Protein AF-X1TZH0-F1 (afdb_monomer_lite)

InterPro domains:
  IPR013785 Aldolase-type TIM barrel [G3DSA:3.20.20.70] (1-232)

Radius of gyration: 22.75 Å; chains: 1; bounding box: 56×56×52 Å

Sequence (282 aa):
FIKRFREWKGNLEVQVSLDGPAFITDKNRVSGASERIPENLFGVLRELNDIELSTKVKFTWKVTLQPGNMEEMNASENLVDSFWQYFLALEKKFDEVNKNQNVSLQKGSFCPTLMVPGKYTSEDGGTFAKFLRNLHKKGYSSSYGHRFRRIMDFSDELHKRSMFTCSGGDSNFGVGLGNLHICHRTFYFDDERYVKSVLKSGIGNWDVSRFEQGAIDHINRYYIVPTSDEGEKRRFFYIMRGHHDYWRASLAYVSAMMIELSRAGQVLNCYESNEELRNLFA

Secondary structure (DSSP, 8-state):
-GGGGTT--SEEEEEEE--SSHHHHHHHS-TTHHHHHHHHHHHHHHHHHTS--SSEEEEEEE-EE-HHHHHHHHH-THHHHHHHHHHHHHHHHHHHH---TTEEE-TT---PEEP-S----HHHHHHHHHHHHHHHHTT---HHHHHHHHHHHTGGGTT-GGGSS-HHHHTB-EEETTEEESSGGGTTTT-HHHHHHHHHS----HHHHT--HHHHHHHHHHHEEETT-HHHHHHHHHHHHHHHHTHHHHHHHHHHHHHHHHHTTSS-THHHH-HHHHHTT-

Structure (mmCIF, N/CA/C/O backbone):
data_AF-X1TZH0-F1
#
_entry.id   AF-X1TZH0-F1
#
loop_
_atom_site.group_PDB
_atom_site.id
_atom_site.type_symbol
_atom_site.label_atom_id
_atom_site.label_alt_id
_atom_site.label_comp_id
_atom_site.label_asym_id
_atom_site.label_entity_id
_atom_site.label_seq_id
_atom_site.pdbx_PDB_ins_code
_atom_site.Cartn_x
_atom_site.Cartn_y
_atom_site.Cartn_z
_atom_site.occupancy
_atom_site.B_iso_or_equiv
_atom_site.auth_seq_id
_atom_site.auth_comp_id
_atom_site.auth_asym_id
_atom_site.auth_atom_id
_atom_site.pdbx_PDB_model_num
ATOM 1 N N . PHE A 1 1 ? -14.814 -11.265 9.147 1.00 76.00 1 PHE A N 1
ATOM 2 C CA . PHE A 1 1 ? -13.437 -11.797 9.034 1.00 76.00 1 PHE A CA 1
ATOM 3 C C . PHE A 1 1 ? -12.691 -11.725 10.366 1.00 76.00 1 PHE A C 1
ATOM 5 O O . PHE A 1 1 ? -12.462 -12.782 10.930 1.00 76.00 1 PHE A O 1
ATOM 12 N N . ILE A 1 2 ? -12.411 -10.531 10.917 1.00 82.25 2 ILE A N 1
ATOM 13 C CA . ILE A 1 2 ? -11.635 -10.344 12.169 1.00 82.25 2 ILE A CA 1
ATOM 14 C C . ILE A 1 2 ? -12.162 -11.198 13.336 1.00 82.25 2 ILE A C 1
ATOM 16 O O . ILE A 1 2 ? -11.381 -11.855 14.011 1.00 82.25 2 ILE A O 1
ATOM 20 N N . LYS A 1 3 ? -13.489 -11.298 13.502 1.00 83.31 3 LYS A N 1
ATOM 21 C CA . LYS A 1 3 ? -14.136 -12.131 14.538 1.00 83.31 3 LYS A CA 1
ATOM 22 C C . LYS A 1 3 ? -13.696 -13.607 14.532 1.00 83.31 3 LYS A C 1
ATOM 24 O O . LYS A 1 3 ? -13.709 -14.239 15.579 1.00 83.31 3 LYS A O 1
ATOM 29 N N . ARG A 1 4 ? -13.274 -14.154 13.381 1.00 86.62 4 ARG A N 1
ATOM 30 C CA . ARG A 1 4 ? -12.763 -15.538 13.270 1.00 86.62 4 ARG A CA 1
ATOM 31 C C . ARG A 1 4 ? -11.434 -15.738 13.998 1.00 86.62 4 ARG A C 1
ATOM 33 O O . ARG A 1 4 ? -11.091 -16.866 14.316 1.00 86.62 4 ARG A O 1
ATOM 40 N N . PHE A 1 5 ? -10.716 -14.654 14.268 1.00 84.81 5 PHE A N 1
ATOM 41 C CA . PHE A 1 5 ? -9.450 -14.668 14.986 1.00 84.81 5 PHE A CA 1
ATOM 42 C C . PHE A 1 5 ? -9.621 -14.344 16.471 1.00 84.81 5 PHE A C 1
ATOM 44 O O . PHE A 1 5 ? -8.627 -14.257 17.162 1.00 84.81 5 PHE A O 1
ATOM 51 N N . ARG A 1 6 ? -10.843 -14.199 17.009 1.00 87.44 6 ARG A N 1
ATOM 52 C CA . ARG A 1 6 ? -11.055 -13.730 18.396 1.00 87.44 6 ARG A CA 1
ATOM 53 C C . ARG A 1 6 ? -10.237 -14.482 19.462 1.00 87.44 6 ARG A C 1
ATOM 55 O O . ARG A 1 6 ? -9.750 -13.857 20.395 1.00 87.44 6 ARG A O 1
ATOM 62 N N . GLU A 1 7 ? -10.052 -15.791 19.295 1.00 88.56 7 GLU A N 1
ATOM 63 C CA . GLU A 1 7 ? -9.323 -16.676 20.219 1.00 88.56 7 GLU A CA 1
ATOM 64 C C . GLU A 1 7 ? -7.839 -16.845 19.852 1.00 88.56 7 GLU A C 1
ATOM 66 O O . GLU A 1 7 ? -7.062 -17.411 20.621 1.00 88.56 7 GLU A O 1
ATOM 71 N N . TRP A 1 8 ? -7.413 -16.355 18.684 1.00 90.31 8 TRP A N 1
ATOM 72 C CA . TRP A 1 8 ? -6.024 -16.453 18.258 1.00 90.31 8 TRP A CA 1
ATOM 73 C C . TRP A 1 8 ? -5.146 -15.536 19.119 1.00 90.31 8 TRP A C 1
ATOM 75 O O . TRP A 1 8 ? -5.433 -14.354 19.302 1.00 90.31 8 TRP A O 1
ATOM 85 N N . LYS A 1 9 ? -4.054 -16.072 19.667 1.00 89.25 9 LYS A N 1
ATOM 86 C CA . LYS A 1 9 ? -3.099 -15.315 20.491 1.00 89.25 9 LYS A CA 1
ATOM 87 C C . LYS A 1 9 ? -1.984 -14.741 19.619 1.00 89.25 9 LYS A C 1
ATOM 89 O O . LYS A 1 9 ? -0.841 -15.182 19.695 1.00 89.25 9 LYS A O 1
ATOM 94 N N . GLY A 1 10 ? -2.331 -13.787 18.760 1.00 90.50 10 GLY A N 1
ATOM 95 C CA . GLY A 1 10 ? -1.385 -13.140 17.851 1.00 90.50 10 GLY A CA 1
ATOM 96 C C . GLY A 1 10 ? -1.726 -11.684 17.544 1.00 90.50 10 GLY A C 1
ATOM 97 O O . GLY A 1 10 ? -2.630 -11.100 18.146 1.00 90.50 10 GLY A O 1
ATOM 98 N N . ASN A 1 11 ? -0.973 -11.104 16.606 1.00 93.50 11 ASN A N 1
ATOM 99 C CA . ASN A 1 11 ? -1.164 -9.738 16.123 1.00 93.50 11 ASN A CA 1
ATOM 100 C C . ASN A 1 11 ? -1.744 -9.773 14.707 1.00 93.50 11 ASN A C 1
ATOM 102 O O . ASN A 1 11 ? -1.137 -10.340 13.800 1.00 93.50 11 ASN A O 1
ATOM 106 N N . LEU A 1 12 ? -2.902 -9.151 14.515 1.00 94.12 12 LEU A N 1
ATOM 107 C CA . LEU A 1 12 ? -3.524 -8.956 13.214 1.00 94.12 12 LEU A CA 1
ATOM 108 C C . LEU A 1 12 ? -3.334 -7.501 12.779 1.00 94.12 12 LEU A C 1
ATOM 110 O O . LEU A 1 12 ? -3.917 -6.592 13.370 1.00 94.12 12 LEU A O 1
ATOM 114 N N . GLU A 1 13 ? -2.549 -7.280 11.728 1.00 94.88 13 GLU A N 1
ATOM 115 C CA . GLU A 1 13 ? -2.416 -5.960 11.110 1.00 94.88 13 GLU A CA 1
ATOM 116 C C . GLU A 1 13 ? -3.418 -5.803 9.964 1.00 94.88 13 GLU A C 1
ATOM 118 O O . GLU A 1 13 ? -3.511 -6.645 9.070 1.00 94.88 13 GLU A O 1
ATOM 123 N N . VAL A 1 14 ? -4.186 -4.716 9.994 1.00 94.44 14 VAL A N 1
ATOM 124 C CA . VAL A 1 14 ? -5.225 -4.417 9.007 1.00 94.44 14 VAL A CA 1
ATOM 125 C C . VAL A 1 14 ? -4.920 -3.075 8.355 1.00 94.44 14 VAL A C 1
ATOM 127 O O . VAL A 1 14 ? -4.834 -2.045 9.022 1.00 94.44 14 VAL A O 1
ATOM 130 N N . GLN A 1 15 ? -4.773 -3.074 7.032 1.00 94.31 15 GLN A N 1
ATOM 131 C CA . GLN A 1 15 ? -4.589 -1.850 6.254 1.00 94.31 15 GLN A CA 1
ATOM 132 C C . GLN A 1 15 ? -5.932 -1.366 5.709 1.00 94.31 15 GLN A C 1
ATOM 134 O O . GLN A 1 15 ? -6.626 -2.100 5.005 1.00 94.31 15 GLN A O 1
ATOM 139 N N . VAL A 1 16 ? -6.284 -0.116 5.999 1.00 95.00 16 VAL A N 1
ATOM 140 C CA . VAL A 1 16 ? -7.473 0.549 5.464 1.00 95.00 16 VAL A CA 1
ATOM 141 C C . VAL A 1 16 ? -7.044 1.404 4.284 1.00 95.00 16 VAL A C 1
ATOM 143 O O . VAL A 1 16 ? -6.338 2.399 4.444 1.00 95.00 16 VAL A O 1
ATOM 146 N N . SER A 1 17 ? -7.436 0.987 3.082 1.00 92.69 17 SER A N 1
ATOM 147 C CA . SER A 1 17 ? -7.069 1.687 1.854 1.00 92.69 17 SER A CA 1
ATOM 148 C C . SER A 1 17 ? -7.973 2.902 1.650 1.00 92.69 17 SER A C 1
ATOM 150 O O . SER A 1 17 ? -9.125 2.752 1.256 1.00 92.69 17 SER A O 1
ATOM 152 N N . LEU A 1 18 ? -7.444 4.086 1.948 1.00 95.38 18 LEU A N 1
ATOM 153 C CA . LEU A 1 18 ? -8.132 5.372 1.887 1.00 95.38 18 LEU A CA 1
ATOM 154 C C . LEU A 1 18 ? -7.106 6.429 1.487 1.00 95.38 18 LEU A C 1
ATOM 156 O O . LEU A 1 18 ? -6.114 6.603 2.188 1.00 95.38 18 LEU A O 1
ATOM 160 N N . ASP A 1 19 ? -7.335 7.128 0.380 1.00 94.25 19 ASP A N 1
ATOM 161 C CA . ASP A 1 19 ? -6.314 7.996 -0.220 1.00 94.25 19 ASP A CA 1
ATOM 162 C C . ASP A 1 19 ? -6.382 9.445 0.286 1.00 94.25 19 ASP A C 1
ATOM 164 O O . ASP A 1 19 ? -5.457 10.220 0.072 1.00 94.25 19 ASP A O 1
ATOM 168 N N . GLY A 1 20 ? -7.456 9.816 0.984 1.00 95.31 20 GLY A N 1
ATOM 169 C CA . GLY A 1 20 ? -7.674 11.159 1.513 1.00 95.31 20 GLY A CA 1
ATOM 170 C C . GLY A 1 20 ? -9.131 11.627 1.418 1.00 95.31 20 GLY A C 1
ATOM 171 O O . GLY A 1 20 ? -10.037 10.800 1.272 1.00 95.31 20 GLY A O 1
ATOM 172 N N . PRO A 1 21 ? -9.376 12.943 1.502 1.00 96.38 21 PRO A N 1
ATOM 173 C CA . PRO A 1 21 ? -10.698 13.539 1.289 1.00 96.38 21 PRO A CA 1
ATOM 174 C C . PRO A 1 21 ? -11.219 13.330 -0.146 1.00 96.38 21 PRO A C 1
ATOM 176 O O . PRO A 1 21 ? -10.502 12.834 -1.019 1.00 96.38 21 PRO A O 1
ATOM 179 N N . ALA A 1 22 ? -12.470 13.732 -0.397 1.00 95.62 22 ALA A N 1
ATOM 180 C CA . ALA A 1 22 ? -13.191 13.480 -1.650 1.00 95.62 22 ALA A CA 1
ATOM 181 C C . ALA A 1 22 ? -12.416 13.900 -2.912 1.00 95.62 22 ALA A C 1
ATOM 183 O O . ALA A 1 22 ? -12.373 13.150 -3.883 1.00 95.62 22 ALA A O 1
ATOM 184 N N . PHE A 1 23 ? -11.713 15.039 -2.893 1.00 93.56 23 PHE A N 1
ATOM 185 C CA . PHE A 1 23 ? -10.936 15.490 -4.057 1.00 93.56 23 PHE A CA 1
ATOM 186 C C . PHE A 1 23 ? -9.779 14.548 -4.446 1.00 93.56 23 PHE A C 1
ATOM 188 O O . PHE A 1 23 ? -9.236 14.691 -5.535 1.00 93.56 23 PHE A O 1
ATOM 195 N N . ILE A 1 24 ? -9.428 13.576 -3.594 1.00 93.25 24 ILE A N 1
ATOM 196 C CA . ILE A 1 24 ? -8.443 12.522 -3.865 1.00 93.25 24 ILE A CA 1
ATOM 197 C C . ILE A 1 24 ? -9.141 11.169 -3.992 1.00 93.25 24 ILE A C 1
ATOM 199 O O . ILE A 1 24 ? -9.118 10.556 -5.056 1.00 93.25 24 ILE A O 1
ATOM 203 N N . THR A 1 25 ? -9.771 10.690 -2.914 1.00 93.44 25 THR A N 1
ATOM 204 C CA . THR A 1 25 ? -10.282 9.309 -2.847 1.00 93.44 25 THR A CA 1
ATOM 205 C C . THR A 1 25 ? -11.375 9.056 -3.873 1.00 93.44 25 THR A C 1
ATOM 207 O O . THR A 1 25 ? -11.374 8.007 -4.516 1.00 93.44 25 THR A O 1
ATOM 210 N N . ASP A 1 26 ? -12.293 10.003 -4.058 1.00 92.19 26 ASP A N 1
ATOM 211 C CA . ASP A 1 26 ? -13.428 9.790 -4.954 1.00 92.19 26 ASP A CA 1
ATOM 212 C C . ASP A 1 26 ? -13.006 9.846 -6.422 1.00 92.19 26 ASP A C 1
ATOM 214 O O . ASP A 1 26 ? -13.599 9.154 -7.248 1.00 92.19 26 ASP A O 1
ATOM 218 N N . LYS A 1 27 ? -11.944 10.605 -6.732 1.00 88.31 27 LYS A N 1
ATOM 219 C CA . LYS A 1 27 ? -11.310 10.621 -8.058 1.00 88.31 27 LYS A CA 1
ATOM 220 C C . LYS A 1 27 ? -10.525 9.341 -8.330 1.00 88.31 27 LYS A C 1
ATOM 222 O O . LYS A 1 27 ? -10.621 8.783 -9.416 1.00 88.31 27 LYS A O 1
ATOM 227 N N . ASN A 1 28 ? -9.759 8.874 -7.345 1.00 84.50 28 ASN A N 1
ATOM 228 C CA . ASN A 1 28 ? -8.884 7.711 -7.499 1.00 84.50 28 ASN A CA 1
ATOM 229 C C . ASN A 1 28 ? -9.656 6.383 -7.489 1.00 84.50 28 ASN A C 1
ATOM 231 O O . ASN A 1 28 ? -9.147 5.375 -7.979 1.00 84.50 28 ASN A O 1
ATOM 235 N N . ARG A 1 29 ? -10.852 6.360 -6.888 1.00 84.38 29 ARG A N 1
ATOM 236 C CA . ARG A 1 29 ? -11.660 5.150 -6.697 1.00 84.38 29 ARG A CA 1
ATOM 237 C C . ARG A 1 29 ? -13.037 5.307 -7.326 1.00 84.38 29 ARG A C 1
ATOM 239 O O . ARG A 1 29 ? -13.223 5.034 -8.503 1.00 84.38 29 ARG A O 1
ATOM 246 N N . VAL A 1 30 ? -14.017 5.691 -6.519 1.00 88.62 30 VAL A N 1
ATOM 247 C CA . VAL A 1 30 ? -15.418 5.836 -6.903 1.00 88.62 30 VAL A CA 1
ATOM 248 C C . VAL A 1 30 ? -16.036 6.923 -6.036 1.00 88.62 30 VAL A C 1
ATOM 250 O O . VAL A 1 30 ? -15.674 7.060 -4.869 1.00 88.62 30 VAL A O 1
ATOM 253 N N . SER A 1 31 ? -16.990 7.668 -6.588 1.00 93.38 31 SER A N 1
ATOM 254 C CA . SER A 1 31 ? -17.717 8.711 -5.859 1.00 93.38 31 SER A CA 1
ATOM 255 C C . SER A 1 31 ? -18.280 8.211 -4.517 1.00 93.38 31 SER A C 1
ATOM 257 O O . SER A 1 31 ? -18.791 7.090 -4.419 1.00 93.38 31 SER A O 1
ATOM 259 N N . GLY A 1 32 ? -18.139 9.020 -3.465 1.00 94.12 32 GLY A N 1
ATOM 260 C CA . GLY A 1 32 ? -18.545 8.716 -2.093 1.00 94.12 32 GLY A CA 1
ATOM 261 C C . GLY A 1 32 ? -17.664 7.687 -1.379 1.00 94.12 32 GLY A C 1
ATOM 262 O O . GLY A 1 32 ? -18.059 7.162 -0.338 1.00 94.12 32 GLY A O 1
ATOM 263 N N . ALA A 1 33 ? -16.509 7.305 -1.928 1.00 94.50 33 ALA A N 1
ATOM 264 C CA . ALA A 1 33 ? -15.605 6.369 -1.260 1.00 94.50 33 ALA A CA 1
ATOM 265 C C . ALA A 1 33 ? -14.918 7.008 -0.044 1.00 94.50 33 ALA A C 1
ATOM 267 O O . ALA A 1 33 ? -14.680 6.303 0.940 1.00 94.50 33 ALA A O 1
ATOM 268 N N . SER A 1 34 ? -14.656 8.321 -0.068 1.00 96.62 34 SER A N 1
ATOM 269 C CA . SER A 1 34 ? -14.077 9.038 1.072 1.00 96.62 34 SER A CA 1
ATOM 270 C C . SER A 1 34 ? -14.944 8.962 2.325 1.00 96.62 34 SER A C 1
ATOM 272 O O . SER A 1 34 ? -14.411 8.980 3.421 1.00 96.62 34 SER A O 1
ATOM 274 N N . GLU A 1 35 ? -16.262 8.825 2.202 1.00 97.06 35 GLU A N 1
ATOM 275 C CA . GLU A 1 35 ? -17.162 8.741 3.362 1.00 97.06 35 GLU A CA 1
ATOM 276 C C . GLU A 1 35 ? -17.436 7.288 3.760 1.00 97.06 35 GLU A C 1
ATOM 278 O O . GLU A 1 35 ? -17.255 6.896 4.917 1.00 97.06 35 GLU A O 1
ATOM 283 N N . ARG A 1 36 ? -17.768 6.449 2.771 1.00 97.19 36 ARG A N 1
ATOM 284 C CA . ARG A 1 36 ? -18.146 5.047 2.993 1.00 97.19 36 ARG A CA 1
ATOM 285 C C . ARG A 1 36 ? -17.030 4.213 3.617 1.00 97.19 36 ARG A C 1
ATOM 287 O O . ARG A 1 36 ? -17.300 3.333 4.431 1.00 97.19 36 ARG A O 1
ATOM 294 N N . ILE A 1 37 ? -15.771 4.446 3.236 1.00 96.25 37 ILE A N 1
ATOM 295 C CA . ILE A 1 37 ? -14.637 3.663 3.754 1.00 96.25 37 ILE A CA 1
ATOM 296 C C . ILE A 1 37 ? -14.441 3.905 5.265 1.00 96.25 37 ILE A C 1
ATOM 298 O O . ILE A 1 37 ? -14.439 2.921 6.011 1.00 96.25 37 ILE A O 1
ATOM 302 N N . PRO A 1 38 ? -14.325 5.158 5.754 1.00 97.31 38 PRO A N 1
ATOM 303 C CA . PRO A 1 38 ? -14.342 5.442 7.187 1.00 97.31 38 PRO A CA 1
ATOM 304 C C . PRO A 1 38 ? -15.574 4.906 7.914 1.00 97.31 38 PRO A C 1
ATOM 306 O O . PRO A 1 38 ? -15.439 4.333 8.992 1.00 97.31 38 PRO A O 1
ATOM 309 N N . GLU A 1 39 ? -16.772 5.058 7.348 1.00 97.44 39 GLU A N 1
ATOM 310 C CA . GLU A 1 39 ? -18.001 4.554 7.970 1.00 97.44 39 GLU A CA 1
ATOM 311 C C . GLU A 1 39 ? -17.967 3.043 8.183 1.00 97.44 39 GLU A C 1
ATOM 313 O O . GLU A 1 39 ? -18.272 2.574 9.282 1.00 97.44 39 GLU A O 1
ATOM 318 N N . ASN A 1 40 ? -17.513 2.291 7.180 1.00 96.00 40 ASN A N 1
ATOM 319 C CA . ASN A 1 40 ? -17.330 0.847 7.282 1.00 96.00 40 ASN A CA 1
ATOM 320 C C . ASN A 1 40 ? -16.292 0.480 8.349 1.00 96.00 40 ASN A C 1
ATOM 322 O O . ASN A 1 40 ? -16.526 -0.436 9.137 1.00 96.00 40 ASN A O 1
ATOM 326 N N . LEU A 1 41 ? -15.169 1.207 8.422 1.00 96.69 41 LEU A N 1
ATOM 327 C CA . LEU A 1 41 ? -14.175 1.009 9.479 1.00 96.69 41 LEU A CA 1
ATOM 328 C C . LEU A 1 41 ? -14.794 1.215 10.866 1.00 96.69 41 LEU A C 1
ATOM 330 O O . LEU A 1 41 ? -14.613 0.378 11.748 1.00 96.69 41 LEU A O 1
ATOM 334 N N . PHE A 1 42 ? -15.541 2.301 11.067 1.00 97.56 42 PHE A N 1
ATOM 335 C CA . PHE A 1 42 ? -16.182 2.573 12.353 1.00 97.56 42 PHE A CA 1
ATOM 336 C C . PHE A 1 42 ? -17.308 1.581 12.661 1.00 97.56 42 PHE A C 1
ATOM 338 O O . PHE A 1 42 ? -17.518 1.256 13.826 1.00 97.56 42 PHE A O 1
ATOM 345 N N . GLY A 1 43 ? -18.002 1.059 11.648 1.00 96.06 43 GLY A N 1
ATOM 346 C CA . GLY A 1 43 ? -18.928 -0.065 11.794 1.00 96.06 43 GLY A CA 1
ATOM 347 C C . GLY A 1 43 ? -18.226 -1.305 12.345 1.00 96.06 43 GLY A C 1
ATOM 348 O O . GLY A 1 43 ? -18.631 -1.832 13.379 1.00 96.06 43 GLY A O 1
ATOM 349 N N . VAL A 1 44 ? -17.106 -1.699 11.730 1.00 94.94 44 VAL A N 1
ATOM 350 C CA . VAL A 1 44 ? -16.272 -2.812 12.210 1.00 94.94 44 VAL A CA 1
ATOM 351 C C . VAL A 1 44 ? -15.769 -2.555 13.631 1.00 94.94 44 VAL A C 1
ATOM 353 O O . VAL A 1 44 ? -15.830 -3.450 14.465 1.00 94.94 44 VAL A O 1
ATOM 356 N N . LEU A 1 45 ? -15.303 -1.344 13.933 1.00 95.94 45 LEU A N 1
ATOM 357 C CA . LEU A 1 45 ? -14.808 -0.987 15.262 1.00 95.94 45 LEU A CA 1
ATOM 358 C C . LEU A 1 45 ? -15.894 -1.127 16.337 1.00 95.94 45 LEU A C 1
ATOM 360 O O . LEU A 1 45 ? -15.638 -1.714 17.385 1.00 95.94 45 LEU A O 1
ATOM 364 N N . ARG A 1 46 ? -17.116 -0.651 16.059 1.00 95.75 46 ARG A N 1
ATOM 365 C CA . ARG A 1 46 ? -18.263 -0.829 16.962 1.00 95.75 46 ARG A CA 1
ATOM 366 C C . ARG A 1 46 ? -18.552 -2.305 17.202 1.00 95.75 46 ARG A C 1
ATOM 368 O O . ARG A 1 46 ? -18.700 -2.700 18.346 1.00 95.75 46 ARG A O 1
ATOM 375 N N . GLU A 1 47 ? -18.541 -3.125 16.154 1.00 94.50 47 GLU A N 1
ATOM 376 C CA . GLU A 1 47 ? -18.724 -4.571 16.304 1.00 94.50 47 GLU A CA 1
ATOM 377 C C . GLU A 1 47 ? -17.612 -5.257 17.111 1.00 94.50 47 GLU A C 1
ATOM 379 O O . GLU A 1 47 ? -17.862 -6.294 17.720 1.00 94.50 47 GLU A O 1
ATOM 384 N N . LEU A 1 48 ? -16.379 -4.741 17.075 1.00 95.12 48 LEU A N 1
ATOM 385 C CA . LEU A 1 48 ? -15.259 -5.285 17.848 1.00 95.12 48 LEU A CA 1
ATOM 386 C C . LEU A 1 48 ? -15.280 -4.834 19.312 1.00 95.12 48 LEU A C 1
ATOM 388 O O . LEU A 1 48 ? -14.723 -5.532 20.154 1.00 95.12 48 LEU A O 1
ATOM 392 N N . ASN A 1 49 ? -15.916 -3.706 19.635 1.00 95.56 49 ASN A N 1
ATOM 393 C CA . ASN A 1 49 ? -16.055 -3.245 21.020 1.00 95.56 49 ASN A CA 1
ATOM 394 C C . ASN A 1 49 ? -16.852 -4.222 21.891 1.00 95.56 49 ASN A C 1
ATOM 396 O O . ASN A 1 49 ? -16.559 -4.345 23.075 1.00 95.56 49 ASN A O 1
ATOM 400 N N . ASP A 1 50 ? -17.803 -4.942 21.296 1.00 92.88 50 ASP A N 1
ATOM 401 C CA . ASP A 1 50 ? -18.673 -5.889 22.001 1.00 92.88 50 ASP A CA 1
ATOM 402 C C . ASP A 1 50 ? -18.095 -7.317 22.036 1.00 92.88 50 ASP A C 1
ATOM 404 O O . ASP A 1 50 ? -18.797 -8.280 22.347 1.00 92.88 50 ASP A O 1
ATOM 408 N N . ILE A 1 51 ? -16.818 -7.486 21.669 1.00 92.19 51 ILE A N 1
ATOM 409 C CA . ILE A 1 51 ? -16.159 -8.790 21.569 1.00 92.19 51 ILE A CA 1
ATOM 410 C C . ILE A 1 51 ? -14.901 -8.809 22.424 1.00 92.19 51 ILE A C 1
ATOM 412 O O . ILE A 1 51 ? -13.982 -8.009 22.242 1.00 92.19 51 ILE A O 1
ATOM 416 N N . GLU A 1 52 ? -14.816 -9.807 23.299 1.00 92.06 52 GLU A N 1
ATOM 417 C CA . GLU A 1 52 ? -13.570 -10.145 23.970 1.00 92.06 52 GLU A CA 1
ATOM 418 C C . GLU A 1 52 ? -12.593 -10.756 22.954 1.00 92.06 52 GLU A C 1
ATOM 420 O O . GLU A 1 52 ? -12.834 -11.818 22.371 1.00 92.06 52 GLU A O 1
ATOM 425 N N . LEU A 1 53 ? -11.498 -10.043 22.695 1.00 92.38 53 LEU A N 1
ATOM 426 C CA . LEU A 1 53 ? -10.458 -10.456 21.759 1.00 92.38 53 LEU A CA 1
ATOM 427 C C . LEU A 1 53 ? -9.212 -10.862 22.537 1.00 92.38 53 LEU A C 1
ATOM 429 O O . LEU A 1 53 ? -8.684 -10.065 23.301 1.00 92.38 53 LEU A O 1
ATOM 433 N N . SER A 1 54 ? -8.692 -12.059 22.281 1.00 93.00 54 SER A N 1
ATOM 434 C CA . SER A 1 54 ? -7.317 -12.434 22.642 1.00 93.00 54 SER A CA 1
ATOM 435 C C . SER A 1 54 ? -6.292 -11.967 21.596 1.00 93.00 54 SER A C 1
ATOM 437 O O . SER A 1 54 ? -5.105 -11.857 21.899 1.00 93.00 54 SER A O 1
ATOM 439 N N . THR A 1 55 ? -6.738 -11.680 20.367 1.00 94.25 55 THR A N 1
ATOM 440 C CA . THR A 1 55 ? -5.910 -11.106 19.292 1.00 94.25 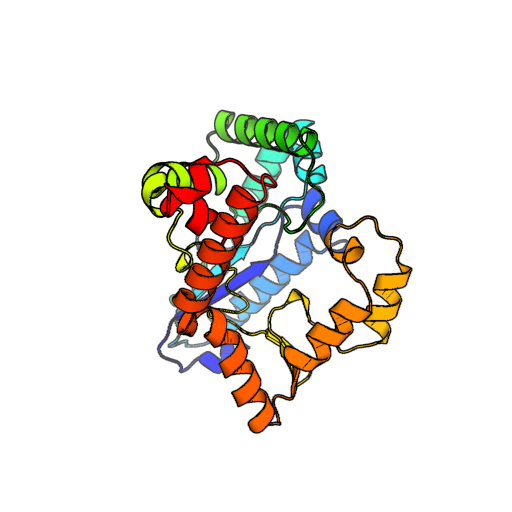55 THR A CA 1
ATOM 441 C C . THR A 1 55 ? -5.750 -9.605 19.460 1.00 94.25 55 THR A C 1
ATOM 443 O O . THR A 1 55 ? -6.737 -8.897 19.653 1.00 94.25 55 THR A O 1
ATOM 446 N N . LYS A 1 56 ? -4.530 -9.101 19.255 1.00 95.94 56 LYS A N 1
ATOM 447 C CA . LYS A 1 56 ? -4.282 -7.665 19.090 1.00 95.94 56 LYS A CA 1
ATOM 448 C C . LYS A 1 56 ? -4.519 -7.268 17.642 1.00 95.94 56 LYS A C 1
ATOM 450 O O . LYS A 1 56 ? -3.852 -7.776 16.746 1.00 95.94 56 LYS A O 1
ATOM 455 N N . VAL A 1 57 ? -5.449 -6.356 17.404 1.00 97.12 57 VAL A N 1
ATOM 456 C CA . VAL A 1 57 ? -5.769 -5.835 16.075 1.00 97.12 57 VAL A CA 1
ATOM 457 C C . VAL A 1 57 ? -5.189 -4.432 15.943 1.00 97.12 57 VAL A C 1
ATOM 459 O O . VAL A 1 57 ? -5.498 -3.537 16.730 1.00 97.12 57 VAL A O 1
ATOM 462 N N . LYS A 1 58 ? -4.350 -4.222 14.932 1.00 98.06 58 LYS A N 1
ATOM 463 C CA . LYS A 1 58 ? -3.742 -2.924 14.638 1.00 98.06 58 LYS A CA 1
ATOM 464 C C . LYS A 1 58 ? -4.170 -2.454 13.257 1.00 98.06 58 LYS A C 1
ATOM 466 O O . LYS A 1 58 ? -3.791 -3.042 12.248 1.00 98.06 58 LYS A O 1
ATOM 471 N N . PHE A 1 59 ? -4.938 -1.376 13.216 1.00 97.88 59 PHE A N 1
ATOM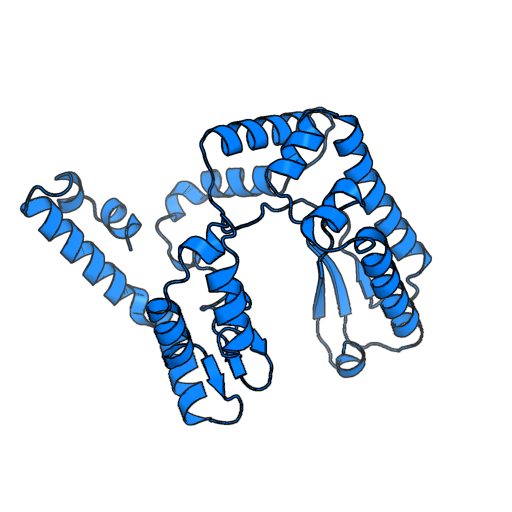 472 C CA . PHE A 1 59 ? -5.307 -0.693 11.986 1.00 97.88 59 PHE A CA 1
ATOM 473 C C . PHE A 1 59 ? -4.211 0.286 11.554 1.00 97.88 59 PHE A C 1
ATOM 475 O O . PHE A 1 59 ? -3.522 0.891 12.378 1.00 97.88 59 PHE A O 1
ATOM 482 N N . THR A 1 60 ? -4.064 0.460 10.245 1.00 97.12 60 THR A N 1
ATOM 483 C CA . THR A 1 60 ? -3.166 1.439 9.618 1.00 97.12 60 THR A CA 1
ATOM 484 C C . THR A 1 60 ? -3.846 2.040 8.392 1.00 97.12 60 THR A C 1
ATOM 486 O O . THR A 1 60 ? -4.598 1.352 7.698 1.00 97.12 60 THR A O 1
ATOM 489 N N . TRP A 1 61 ? -3.588 3.312 8.104 1.00 95.62 61 TRP A N 1
ATOM 490 C CA . TRP A 1 61 ? -4.027 3.939 6.860 1.00 95.62 61 TRP A CA 1
ATOM 491 C C . TRP A 1 61 ? -3.063 3.591 5.727 1.00 95.62 61 TRP A C 1
ATOM 493 O O . TRP A 1 61 ? -1.847 3.684 5.883 1.00 95.62 61 TRP A O 1
ATOM 503 N N . LYS A 1 62 ? -3.601 3.211 4.567 1.00 92.25 62 LYS A N 1
ATOM 504 C CA . LYS A 1 62 ? -2.837 3.047 3.328 1.00 92.25 62 LYS A CA 1
ATOM 505 C C . LYS A 1 62 ? -3.303 4.092 2.327 1.00 92.25 62 LYS A C 1
ATOM 507 O O . LYS A 1 62 ? -4.355 3.928 1.710 1.00 92.25 62 LYS A O 1
ATOM 512 N N . VAL A 1 63 ? -2.481 5.125 2.186 1.00 91.75 63 VAL A N 1
ATOM 513 C CA . VAL A 1 63 ? -2.733 6.290 1.340 1.00 91.75 63 VAL A CA 1
ATOM 514 C C . VAL A 1 63 ? -1.913 6.200 0.061 1.00 91.75 63 VAL A C 1
ATOM 516 O O . VAL A 1 63 ? -0.692 6.012 0.123 1.00 91.75 63 VAL A O 1
ATOM 519 N N . THR A 1 64 ? -2.551 6.401 -1.090 1.00 89.94 64 THR A N 1
ATOM 520 C CA . THR A 1 64 ? -1.874 6.458 -2.388 1.00 89.94 64 THR A CA 1
ATOM 521 C C . THR A 1 64 ? -2.245 7.734 -3.149 1.00 89.94 64 THR A C 1
ATOM 523 O O . THR A 1 64 ? -3.414 7.977 -3.428 1.00 89.94 64 THR A O 1
ATOM 526 N N . LEU A 1 65 ? -1.240 8.536 -3.514 1.00 89.75 65 LEU A N 1
ATOM 527 C CA . LEU A 1 65 ? -1.388 9.728 -4.351 1.00 89.75 65 LEU A CA 1
ATOM 528 C C . LEU A 1 65 ? -0.951 9.444 -5.791 1.00 89.75 65 LEU A C 1
ATOM 530 O O . LEU A 1 65 ? 0.084 8.820 -6.042 1.00 89.75 65 LEU A O 1
ATOM 534 N N . GLN A 1 66 ? -1.742 9.942 -6.732 1.00 88.00 66 GLN A N 1
ATOM 535 C CA . GLN A 1 66 ? -1.439 9.995 -8.158 1.00 88.00 66 GLN A CA 1
ATOM 536 C C . GLN A 1 66 ? -0.810 11.355 -8.520 1.00 88.00 66 GLN A C 1
ATOM 538 O O . GLN A 1 66 ? -1.004 12.321 -7.774 1.00 88.00 66 GLN A O 1
ATOM 543 N N . PRO A 1 67 ? -0.102 11.470 -9.664 1.00 87.44 67 PRO A N 1
ATOM 544 C CA . PRO A 1 67 ? 0.446 12.741 -10.145 1.00 87.44 67 PRO A CA 1
ATOM 545 C C . PRO A 1 67 ? -0.561 13.896 -10.124 1.00 87.44 67 PRO A C 1
ATOM 547 O O . PRO A 1 67 ? -0.295 14.914 -9.489 1.00 87.44 67 PRO A O 1
ATOM 550 N N . GLY A 1 68 ? -1.768 13.687 -10.661 1.00 89.06 68 GLY A N 1
ATOM 551 C CA . GLY A 1 68 ? -2.822 14.708 -10.666 1.00 89.06 68 GLY A CA 1
ATOM 552 C C . GLY A 1 68 ? -3.243 15.177 -9.267 1.00 89.06 68 GLY A C 1
ATOM 553 O O . GLY A 1 68 ? -3.499 16.360 -9.063 1.00 89.06 68 GLY A O 1
ATOM 554 N N . ASN A 1 69 ? -3.227 14.299 -8.252 1.00 91.94 69 ASN A N 1
ATOM 555 C CA . ASN A 1 69 ? -3.505 14.732 -6.876 1.00 91.94 69 ASN A CA 1
ATOM 556 C C . ASN A 1 69 ? -2.418 15.696 -6.373 1.00 91.94 69 ASN A C 1
ATOM 558 O O . ASN A 1 69 ? -2.717 16.684 -5.705 1.00 91.94 69 ASN A O 1
ATOM 562 N N . MET A 1 70 ? -1.153 15.420 -6.701 1.00 92.56 70 MET A N 1
ATOM 563 C CA . MET A 1 70 ? -0.029 16.274 -6.316 1.00 92.56 70 MET A CA 1
ATOM 564 C C . MET A 1 70 ? -0.042 17.604 -7.070 1.00 92.56 70 MET A C 1
ATOM 566 O O . MET A 1 70 ? 0.302 18.625 -6.483 1.00 92.56 70 MET A O 1
ATOM 570 N N . GLU A 1 71 ? -0.461 17.621 -8.336 1.00 92.94 71 GLU A N 1
ATOM 571 C CA . GLU A 1 71 ? -0.668 18.852 -9.109 1.00 92.94 71 GLU A CA 1
ATOM 572 C C . GLU A 1 71 ? -1.719 19.751 -8.460 1.00 92.94 71 GLU A C 1
ATOM 574 O O . GLU A 1 71 ? -1.450 20.928 -8.222 1.00 92.94 71 GLU A O 1
ATOM 579 N N . GLU A 1 72 ? -2.870 19.190 -8.084 1.00 93.38 72 GLU A N 1
ATOM 580 C CA . GLU A 1 72 ? -3.927 19.924 -7.382 1.00 93.38 72 GLU A CA 1
ATOM 581 C C . GLU A 1 72 ? -3.423 20.500 -6.052 1.00 93.38 72 GLU A C 1
ATOM 583 O O . GLU A 1 72 ? -3.577 21.694 -5.784 1.00 93.38 72 GLU A O 1
ATOM 588 N N . MET A 1 73 ? -2.735 19.688 -5.244 1.00 93.50 73 MET A N 1
ATOM 589 C CA . MET A 1 73 ? -2.158 20.133 -3.969 1.00 93.50 73 MET A CA 1
ATOM 590 C C . MET A 1 73 ? -1.023 21.156 -4.147 1.00 93.50 73 MET A C 1
ATOM 592 O O . MET A 1 73 ? -0.798 21.998 -3.280 1.00 93.50 73 MET A O 1
ATOM 596 N N . ASN A 1 74 ? -0.310 21.119 -5.274 1.00 93.88 74 ASN A N 1
ATOM 597 C CA . ASN A 1 74 ? 0.698 22.114 -5.638 1.00 93.88 74 ASN A CA 1
ATOM 598 C C . ASN A 1 74 ? 0.095 23.422 -6.159 1.00 93.88 74 ASN A C 1
ATOM 600 O O . ASN A 1 74 ? 0.770 24.454 -6.101 1.00 93.88 74 ASN A O 1
ATOM 604 N N . ALA A 1 75 ? -1.114 23.369 -6.721 1.00 93.06 75 ALA A N 1
ATOM 605 C CA . ALA A 1 75 ? -1.865 24.531 -7.179 1.00 93.06 75 ALA A CA 1
ATOM 606 C C . ALA A 1 75 ? -2.556 25.255 -6.013 1.00 93.06 75 ALA A C 1
ATOM 608 O O . ALA A 1 75 ? -2.715 26.472 -6.062 1.00 93.06 75 ALA A O 1
ATOM 609 N N . SER A 1 76 ? -2.921 24.532 -4.949 1.00 92.25 76 SER A N 1
ATOM 610 C CA . SER A 1 76 ? -3.506 25.110 -3.738 1.00 92.25 76 SER A CA 1
ATOM 611 C C . SER A 1 76 ? -2.946 24.465 -2.473 1.00 92.25 76 SER A C 1
ATOM 613 O O . SER A 1 76 ? -3.346 23.370 -2.078 1.00 92.25 76 SER A O 1
ATOM 615 N N . GLU A 1 77 ? -2.051 25.178 -1.785 1.00 83.06 77 GLU A N 1
ATOM 616 C CA . GLU A 1 77 ? -1.402 24.678 -0.565 1.00 83.06 77 GLU A CA 1
ATOM 617 C C . GLU A 1 77 ? -2.395 24.374 0.574 1.00 83.06 77 GLU A C 1
ATOM 619 O O . GLU A 1 77 ? -2.101 23.543 1.432 1.00 83.06 77 GLU A O 1
ATOM 624 N N . ASN A 1 78 ? -3.593 24.969 0.567 1.00 91.69 78 ASN A N 1
ATOM 625 C CA . ASN A 1 78 ? -4.655 24.669 1.539 1.00 91.69 78 ASN A CA 1
ATOM 626 C C . ASN A 1 78 ? -5.197 23.236 1.400 1.00 91.69 78 ASN A C 1
ATOM 628 O O . ASN A 1 78 ? -5.736 22.675 2.358 1.00 91.69 78 ASN A O 1
ATOM 632 N N . LEU A 1 79 ? -5.054 22.616 0.224 1.00 93.50 79 LEU A N 1
ATOM 633 C CA . LEU A 1 79 ? -5.421 21.213 0.020 1.00 93.50 79 LEU A CA 1
ATOM 634 C C . LEU A 1 79 ? -4.466 20.265 0.749 1.00 93.50 79 LEU A C 1
ATOM 636 O O . LEU A 1 79 ? -4.884 19.182 1.157 1.00 93.50 79 LEU A O 1
ATOM 640 N N . VAL A 1 80 ? -3.215 20.685 0.975 1.00 91.25 80 VAL A N 1
ATOM 641 C CA . VAL A 1 80 ? -2.281 19.964 1.848 1.00 91.25 80 VAL A CA 1
ATOM 642 C C . VAL A 1 80 ? -2.842 19.928 3.264 1.00 91.25 80 VAL A C 1
ATOM 644 O O . VAL A 1 80 ? -3.052 18.851 3.808 1.00 91.25 80 VAL A O 1
ATOM 647 N N . ASP A 1 81 ? -3.184 21.081 3.834 1.00 92.88 81 ASP A N 1
ATOM 648 C CA . ASP A 1 81 ? -3.724 21.129 5.197 1.00 92.88 81 ASP A CA 1
ATOM 649 C C . ASP A 1 81 ? -5.037 20.342 5.296 1.00 92.88 81 ASP A C 1
ATOM 651 O O . ASP A 1 81 ? -5.234 19.575 6.235 1.00 92.88 81 ASP A O 1
ATOM 655 N N . SER A 1 82 ? -5.900 20.450 4.281 1.00 94.75 82 SER A N 1
ATOM 656 C CA . SER A 1 82 ? -7.167 19.713 4.207 1.00 94.75 82 SER A CA 1
ATOM 657 C C . SER A 1 82 ? -6.966 18.195 4.237 1.00 94.75 82 SER A C 1
ATOM 659 O O . SER A 1 82 ? -7.701 17.491 4.927 1.00 94.75 82 SER A O 1
ATOM 661 N N . PHE A 1 83 ? -5.953 17.681 3.533 1.00 94.94 83 PHE A N 1
ATOM 662 C CA . PHE A 1 83 ? -5.582 16.268 3.591 1.00 94.94 83 PHE A CA 1
ATOM 663 C C . PHE A 1 83 ? -5.155 15.855 5.009 1.00 94.94 83 PHE A C 1
ATOM 665 O O . PHE A 1 83 ? -5.619 14.832 5.512 1.00 94.94 83 PHE A O 1
ATOM 672 N N . TRP A 1 84 ? -4.312 16.650 5.678 1.00 93.12 84 TRP A N 1
ATOM 673 C CA . TRP A 1 84 ? -3.839 16.328 7.030 1.00 93.12 84 TRP A CA 1
ATOM 674 C C . TRP A 1 84 ? -4.979 16.381 8.050 1.00 93.12 84 TRP A C 1
ATOM 676 O O . TRP A 1 84 ? -5.158 15.444 8.828 1.00 93.12 84 TRP A O 1
ATOM 686 N N . GLN A 1 85 ? -5.791 17.439 8.015 1.00 95.44 85 GLN A N 1
ATOM 687 C CA . GLN A 1 85 ? -6.930 17.605 8.921 1.00 95.44 85 GLN A CA 1
ATOM 688 C C . GLN A 1 85 ? -7.966 16.495 8.755 1.00 95.44 85 GLN A C 1
ATOM 690 O O . GLN A 1 85 ? -8.528 16.030 9.745 1.00 95.44 85 GLN A O 1
ATOM 695 N N . TYR A 1 86 ? -8.173 16.019 7.527 1.00 97.50 86 TYR A N 1
ATOM 696 C CA . TYR A 1 86 ? -9.053 14.892 7.257 1.00 97.50 86 TYR A CA 1
ATOM 697 C C . TYR A 1 86 ? -8.632 13.636 8.037 1.00 97.50 86 TYR A C 1
ATOM 699 O O . TYR A 1 86 ? -9.441 13.063 8.768 1.00 97.50 86 TYR A O 1
ATOM 707 N N . PHE A 1 87 ? -7.360 13.232 7.964 1.00 97.25 87 PHE A N 1
ATOM 708 C CA . PHE A 1 87 ? -6.894 12.053 8.698 1.00 97.25 87 PHE A CA 1
ATOM 709 C C . PHE A 1 87 ? -6.814 12.274 10.208 1.00 97.25 87 PHE A C 1
ATOM 711 O O . PHE A 1 87 ? -7.174 11.370 10.959 1.00 97.25 87 PHE A O 1
ATOM 718 N N . LEU A 1 88 ? -6.418 13.463 10.670 1.00 96.81 88 LEU A N 1
ATOM 719 C CA . LEU A 1 88 ? -6.423 13.786 12.102 1.00 96.81 88 LEU A CA 1
ATOM 720 C C . LEU A 1 88 ? -7.837 13.709 12.695 1.00 96.81 88 LEU A C 1
ATOM 722 O O . LEU A 1 88 ? -8.022 13.173 13.789 1.00 96.81 88 LEU A O 1
ATOM 726 N N . ALA A 1 89 ? -8.851 14.170 11.959 1.00 98.25 89 ALA A N 1
ATOM 727 C CA . ALA A 1 89 ? -10.247 14.034 12.362 1.00 98.25 89 ALA A CA 1
ATOM 728 C C . ALA A 1 89 ? -10.685 12.560 12.430 1.00 98.25 89 ALA A C 1
ATOM 730 O O . ALA A 1 89 ? -11.366 12.164 13.377 1.00 98.25 89 ALA A O 1
ATOM 731 N N . LEU A 1 90 ? -10.265 11.728 11.470 1.00 98.31 90 LEU A N 1
ATOM 732 C CA . LEU A 1 90 ? -10.535 10.287 11.498 1.00 98.31 90 LEU A CA 1
ATOM 733 C C . LEU A 1 90 ? -9.836 9.581 12.661 1.00 98.31 90 LEU A C 1
ATOM 735 O O . LEU A 1 90 ? -10.434 8.715 13.295 1.00 98.31 90 LEU A O 1
ATOM 739 N N . GLU A 1 91 ? -8.591 9.949 12.962 1.00 97.88 91 GLU A N 1
ATOM 740 C CA . GLU A 1 91 ? -7.851 9.410 14.100 1.00 97.88 91 GLU A CA 1
ATOM 741 C C . GLU A 1 91 ? -8.505 9.781 15.427 1.00 97.88 91 GLU A C 1
ATOM 743 O O . GLU A 1 91 ? -8.639 8.909 16.285 1.00 97.88 91 GLU A O 1
ATOM 748 N N . LYS A 1 92 ? -8.957 11.031 15.574 1.00 98.19 92 LYS A N 1
ATOM 749 C CA . LYS A 1 92 ? -9.716 11.482 16.744 1.00 98.19 92 LYS A CA 1
ATOM 750 C C . LYS A 1 92 ? -11.021 10.698 16.891 1.00 98.19 92 LYS A C 1
ATOM 752 O O . LYS A 1 92 ? -11.292 10.149 17.953 1.00 98.19 92 LYS A O 1
ATOM 757 N N . LYS A 1 93 ? -11.792 10.569 15.808 1.00 98.19 93 LYS A N 1
ATOM 758 C CA . LYS A 1 93 ? -13.039 9.790 15.798 1.00 98.19 93 LYS A CA 1
ATOM 759 C C . LYS A 1 93 ? -12.802 8.312 16.116 1.00 98.19 93 LYS A C 1
ATOM 761 O O . LYS A 1 93 ? -13.635 7.685 16.762 1.00 98.19 93 LYS A O 1
ATOM 766 N N . PHE A 1 94 ? -11.676 7.743 15.683 1.00 98.31 94 PHE A N 1
ATOM 767 C CA . PHE A 1 94 ? -11.298 6.381 16.057 1.00 98.31 94 PHE A CA 1
ATOM 768 C C . PHE A 1 94 ? -11.146 6.250 17.574 1.00 98.31 94 PHE A C 1
ATOM 770 O O . PHE A 1 94 ? -11.693 5.310 18.141 1.00 98.31 94 PHE A O 1
ATOM 777 N N . ASP A 1 95 ? -10.462 7.191 18.229 1.00 97.50 95 ASP A N 1
ATOM 778 C CA . ASP A 1 95 ? -10.278 7.165 19.687 1.00 97.50 95 ASP A CA 1
ATOM 779 C C . ASP A 1 95 ? -11.600 7.356 20.440 1.00 97.50 95 ASP A C 1
ATOM 781 O O . ASP A 1 95 ? -11.827 6.710 21.456 1.00 97.50 95 ASP A O 1
ATOM 785 N N . GLU A 1 96 ? -12.501 8.190 19.917 1.00 97.56 96 GLU A N 1
ATOM 786 C CA . GLU A 1 96 ? -13.837 8.399 20.491 1.00 97.56 96 GLU A CA 1
ATOM 787 C C . GLU A 1 96 ? -14.728 7.148 20.394 1.00 97.56 96 GLU A C 1
ATOM 789 O O . GLU A 1 96 ? -15.548 6.886 21.275 1.00 97.56 96 GLU A O 1
ATOM 794 N N . VAL A 1 97 ? -14.598 6.376 19.310 1.00 97.38 97 VAL A N 1
ATOM 795 C CA . VAL A 1 97 ? -15.424 5.185 19.056 1.00 97.38 97 VAL A CA 1
ATOM 796 C C . VAL A 1 97 ? -14.816 3.922 19.667 1.00 97.38 97 VAL A C 1
ATOM 798 O O . VAL A 1 97 ? -15.565 3.022 20.055 1.00 97.38 97 VAL A O 1
ATOM 801 N N . ASN A 1 98 ? -13.490 3.812 19.740 1.00 97.50 98 ASN A N 1
ATOM 802 C CA . ASN A 1 98 ? -12.815 2.609 20.214 1.00 97.50 98 ASN A CA 1
ATOM 803 C C . ASN A 1 98 ? -12.932 2.462 21.734 1.00 97.50 98 ASN A C 1
ATOM 805 O O . ASN A 1 98 ? -12.478 3.309 22.496 1.00 97.50 98 ASN A O 1
ATOM 809 N N . LYS A 1 99 ? -13.478 1.332 22.175 1.00 96.62 99 LYS A N 1
ATOM 810 C CA . LYS A 1 99 ? -13.550 0.940 23.589 1.00 96.62 99 LYS A CA 1
ATOM 811 C C . LYS A 1 99 ? -12.749 -0.331 23.871 1.00 96.62 99 LYS A C 1
ATOM 813 O O . LYS A 1 99 ? -12.569 -0.693 25.030 1.00 96.62 99 LYS A O 1
ATOM 818 N N . ASN A 1 100 ? -12.269 -1.013 22.829 1.00 95.81 100 ASN A N 1
ATOM 819 C CA . ASN A 1 100 ? -11.548 -2.270 22.949 1.00 95.81 100 ASN A CA 1
ATOM 820 C C . ASN A 1 100 ? -10.037 -2.028 23.093 1.00 95.81 100 ASN A C 1
ATOM 822 O O . ASN A 1 100 ? -9.387 -1.507 22.188 1.00 95.81 100 ASN A O 1
ATOM 826 N N . GLN A 1 101 ? -9.457 -2.462 24.215 1.00 95.12 101 GLN A N 1
ATOM 827 C CA . GLN A 1 101 ? -8.027 -2.286 24.509 1.00 95.12 101 GLN A CA 1
ATOM 828 C C . GLN A 1 101 ? -7.101 -3.102 23.593 1.00 95.12 101 GLN A C 1
ATOM 830 O O . GLN A 1 101 ? -5.931 -2.756 23.435 1.00 95.12 101 GLN A O 1
ATOM 835 N N . ASN A 1 102 ? -7.613 -4.165 22.968 1.00 96.38 102 ASN A N 1
ATOM 836 C CA . ASN A 1 102 ? -6.863 -4.980 22.016 1.00 96.38 102 ASN A CA 1
ATOM 837 C C . ASN A 1 102 ? -6.995 -4.482 20.575 1.00 96.38 102 ASN A C 1
ATOM 839 O O . ASN A 1 102 ? -6.423 -5.084 19.669 1.00 96.38 102 ASN A O 1
ATOM 843 N N . VAL A 1 103 ? -7.708 -3.379 20.348 1.00 97.56 103 VAL A N 1
ATOM 844 C CA . VAL A 1 103 ? -7.840 -2.743 19.040 1.00 97.56 103 VAL A CA 1
ATOM 845 C C . VAL A 1 103 ? -7.134 -1.391 19.072 1.00 97.56 103 VAL A C 1
ATOM 847 O O . VAL A 1 103 ? -7.340 -0.589 19.976 1.00 97.56 103 VAL A O 1
ATOM 850 N N . SER A 1 104 ? -6.287 -1.122 18.082 1.00 97.81 104 SER A N 1
ATOM 851 C CA . SER A 1 104 ? -5.520 0.125 17.992 1.00 97.81 104 SER A CA 1
ATOM 852 C C . SER A 1 104 ? -5.448 0.646 16.560 1.00 97.81 104 SER A C 1
ATOM 854 O O . SER A 1 104 ? -5.632 -0.107 15.604 1.00 97.81 104 SER A O 1
ATOM 856 N N . LEU A 1 105 ? -5.149 1.937 16.414 1.00 98.06 105 LEU A N 1
ATOM 857 C CA . LEU A 1 105 ? -4.842 2.586 15.141 1.00 98.06 105 LEU A CA 1
ATOM 858 C C . LEU A 1 105 ? -3.436 3.180 15.220 1.00 98.06 105 LEU A C 1
ATOM 860 O O . LEU A 1 105 ? -3.125 3.919 16.154 1.00 98.06 105 LEU A O 1
ATOM 864 N N . GLN A 1 106 ? -2.591 2.891 14.232 1.00 96.75 106 GLN A N 1
ATOM 865 C CA . GLN A 1 106 ? -1.283 3.531 14.127 1.00 96.75 106 GLN A CA 1
ATOM 866 C C . GLN A 1 106 ? -1.450 4.997 13.720 1.00 96.75 106 GLN A C 1
ATOM 868 O O . GLN A 1 106 ? -1.732 5.298 12.557 1.00 96.75 106 GLN A O 1
ATOM 873 N N . LYS A 1 107 ? -1.242 5.899 14.678 1.00 94.56 107 LYS A N 1
ATOM 874 C CA . LYS A 1 107 ? -1.310 7.345 14.456 1.00 94.56 107 LYS A CA 1
ATOM 875 C C . LYS A 1 107 ? -0.231 7.809 13.483 1.00 94.56 107 LYS A C 1
ATOM 877 O O . LYS A 1 107 ? 0.884 7.283 13.492 1.00 94.56 107 LYS A O 1
ATOM 882 N N . GLY A 1 108 ? -0.578 8.754 12.616 1.00 90.88 108 GLY A N 1
ATOM 883 C CA . GLY A 1 108 ? 0.317 9.260 11.576 1.00 90.88 108 GLY A CA 1
ATOM 884 C C . GLY A 1 108 ? 0.632 8.246 10.471 1.00 90.88 108 GLY A C 1
ATOM 885 O O . GLY A 1 108 ? 1.543 8.471 9.680 1.00 90.88 108 GLY A O 1
ATOM 886 N N . SER A 1 109 ? -0.091 7.120 10.385 1.00 90.94 109 SER A N 1
ATOM 887 C CA . SER A 1 109 ? 0.141 6.116 9.328 1.00 90.94 109 SER A CA 1
ATOM 888 C C . SER A 1 109 ? -0.283 6.581 7.931 1.00 90.94 109 SER A C 1
ATOM 890 O O . SER A 1 109 ? 0.071 5.944 6.945 1.00 90.94 109 SER A O 1
ATOM 892 N N . PHE A 1 110 ? -0.965 7.722 7.822 1.00 91.50 110 PHE A N 1
ATOM 893 C CA . PHE A 1 110 ? -1.450 8.310 6.572 1.00 91.50 110 PHE A CA 1
ATOM 894 C C . PHE A 1 110 ? -0.362 9.018 5.738 1.00 91.50 110 PHE A C 1
ATOM 896 O O . PHE A 1 110 ? -0.652 9.903 4.935 1.00 91.50 110 PHE A O 1
ATOM 903 N N . CYS A 1 111 ? 0.902 8.617 5.889 1.00 85.75 111 CYS A N 1
ATOM 904 C CA . CYS A 1 111 ? 1.997 9.087 5.048 1.00 85.75 111 CYS A CA 1
ATOM 905 C C . CY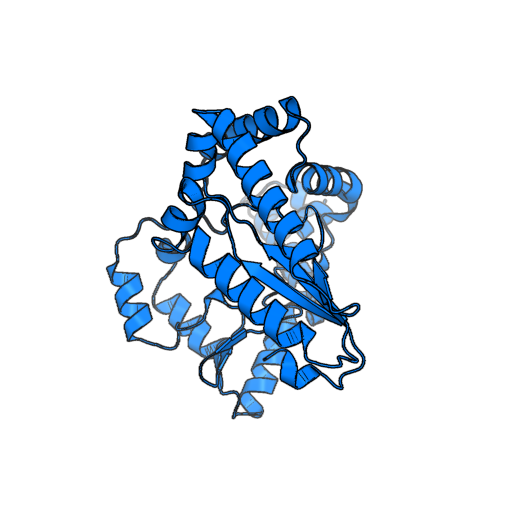S A 1 111 ? 1.787 8.600 3.603 1.00 85.75 111 CYS A C 1
ATOM 907 O O . CYS A 1 111 ? 1.863 7.390 3.360 1.00 85.75 111 CYS A O 1
ATOM 909 N N . PRO A 1 112 ? 1.567 9.502 2.630 1.00 83.88 112 PRO A N 1
ATOM 910 C CA . PRO A 1 112 ? 1.216 9.099 1.280 1.00 83.88 112 PRO A CA 1
ATOM 911 C C . PRO A 1 112 ? 2.325 8.274 0.626 1.00 83.88 112 PRO A C 1
ATOM 913 O O . PRO A 1 112 ? 3.522 8.555 0.755 1.00 83.88 112 PRO A O 1
ATOM 916 N N . THR A 1 113 ? 1.895 7.245 -0.094 1.00 82.62 113 THR A N 1
ATOM 917 C CA . THR A 1 113 ? 2.696 6.516 -1.079 1.00 82.62 113 THR A CA 1
ATOM 918 C C . THR A 1 113 ? 2.305 6.974 -2.483 1.00 82.62 113 THR A C 1
ATOM 920 O O . THR A 1 113 ? 1.292 7.641 -2.666 1.00 82.62 113 THR A O 1
ATOM 923 N N . LEU A 1 114 ? 3.126 6.664 -3.478 1.00 82.19 114 LEU A N 1
ATOM 924 C CA . LEU A 1 114 ? 2.881 6.993 -4.873 1.00 82.19 114 LEU A CA 1
ATOM 925 C C . LEU A 1 114 ? 2.128 5.813 -5.464 1.00 82.19 114 LEU A C 1
ATOM 927 O O . LEU A 1 114 ? 2.418 4.661 -5.123 1.00 82.19 114 LEU A O 1
ATOM 931 N N . MET A 1 115 ? 1.179 6.098 -6.350 1.00 77.38 115 MET A N 1
ATOM 932 C CA . MET A 1 115 ? 0.665 5.071 -7.248 1.00 77.38 115 MET A CA 1
ATOM 933 C C . MET A 1 115 ? 1.869 4.439 -7.931 1.00 77.38 115 MET A C 1
ATOM 935 O O . MET A 1 115 ? 2.722 5.190 -8.384 1.00 77.38 115 MET A O 1
ATOM 939 N N . VAL A 1 116 ? 1.954 3.112 -7.952 1.00 67.38 116 VAL A N 1
ATOM 940 C CA . VAL A 1 116 ? 2.913 2.328 -8.734 1.00 67.38 116 VAL A CA 1
ATOM 941 C C . VAL A 1 116 ? 2.220 1.036 -9.177 1.00 67.38 116 VAL A C 1
ATOM 943 O O . VAL A 1 116 ? 1.444 0.482 -8.393 1.00 67.38 116 VAL A O 1
ATOM 946 N N . PRO A 1 117 ? 2.504 0.535 -10.388 1.00 61.97 117 PRO A N 1
ATOM 947 C CA . PRO A 1 117 ? 3.376 1.129 -11.404 1.00 61.97 117 PRO A CA 1
ATOM 948 C C . PRO A 1 117 ? 2.674 2.229 -12.237 1.00 61.97 117 PRO A C 1
ATOM 950 O O . PRO A 1 117 ? 1.455 2.375 -12.190 1.00 61.97 117 PRO A O 1
ATOM 953 N N . GLY A 1 118 ? 3.434 3.016 -13.007 1.00 64.81 118 GLY A N 1
ATOM 954 C CA . GLY A 1 118 ? 2.915 4.135 -13.808 1.00 64.81 118 GLY A CA 1
ATOM 955 C C . GLY A 1 118 ? 3.908 4.628 -14.869 1.00 64.81 118 GLY A C 1
ATOM 956 O O . GLY A 1 118 ? 5.085 4.269 -14.843 1.00 64.81 118 GLY A O 1
ATOM 957 N N . LYS A 1 119 ? 3.427 5.427 -15.836 1.00 69.69 119 LYS A N 1
ATOM 958 C CA . LYS A 1 119 ? 4.257 6.083 -16.864 1.00 69.69 119 LYS A CA 1
ATOM 959 C C . LYS A 1 119 ? 4.750 7.407 -16.292 1.00 69.69 119 LYS A C 1
ATOM 961 O O . LYS A 1 119 ? 4.117 8.427 -16.521 1.00 69.69 119 LYS A O 1
ATOM 966 N N . TYR A 1 120 ? 5.830 7.370 -15.521 1.00 76.88 120 TYR A N 1
ATOM 967 C CA . TYR A 1 120 ? 6.417 8.595 -14.978 1.00 76.88 120 TYR A CA 1
ATOM 968 C C . TYR A 1 120 ? 7.377 9.223 -15.979 1.00 76.88 120 TYR A C 1
ATOM 970 O O . TYR A 1 120 ? 8.164 8.539 -16.635 1.00 76.88 120 TYR A O 1
ATOM 978 N N . THR A 1 121 ? 7.320 10.539 -16.044 1.00 83.00 121 THR A N 1
ATOM 979 C CA . THR A 1 121 ? 8.175 11.420 -16.825 1.00 83.00 121 THR A CA 1
ATOM 980 C C . THR A 1 121 ? 9.049 12.260 -15.893 1.00 83.00 121 THR A C 1
ATOM 982 O O . THR A 1 121 ? 8.878 12.275 -14.670 1.00 83.00 121 THR A O 1
ATOM 985 N N . SER A 1 122 ? 9.996 13.005 -16.462 1.00 84.81 122 SER A N 1
ATOM 986 C CA . SER A 1 122 ? 10.759 13.997 -15.699 1.00 84.81 122 SER A CA 1
ATOM 987 C C . SER A 1 122 ? 9.867 15.107 -15.122 1.00 84.81 122 SER A C 1
ATOM 989 O O . SER A 1 122 ? 10.168 15.619 -14.043 1.00 84.81 122 SER A O 1
ATOM 991 N N . GLU A 1 123 ? 8.759 15.447 -15.790 1.00 88.12 123 GLU A N 1
ATOM 992 C CA . GLU A 1 123 ? 7.791 16.435 -15.297 1.00 88.12 123 GLU A CA 1
ATOM 993 C C . GLU A 1 123 ? 7.085 15.946 -14.028 1.00 88.12 123 GLU A C 1
ATOM 995 O O . GLU A 1 123 ? 7.012 16.694 -13.050 1.00 88.12 123 GLU A O 1
ATOM 1000 N N . ASP A 1 124 ? 6.691 14.669 -13.975 1.00 86.75 124 ASP A N 1
ATOM 1001 C CA . ASP A 1 124 ? 6.130 14.050 -12.764 1.00 86.75 124 ASP A CA 1
ATOM 1002 C C . ASP A 1 124 ? 7.095 14.159 -11.575 1.00 86.75 124 ASP A C 1
ATOM 1004 O O . ASP A 1 124 ? 6.689 14.447 -10.445 1.00 86.75 124 ASP A O 1
ATOM 1008 N N . GLY A 1 125 ? 8.397 13.986 -11.832 1.00 88.44 125 GLY A N 1
ATOM 1009 C CA . GLY A 1 125 ? 9.451 14.191 -10.838 1.00 88.44 125 GLY A CA 1
ATOM 1010 C C . GLY A 1 125 ? 9.513 15.635 -10.329 1.00 88.44 125 GLY A C 1
ATOM 1011 O O . GLY A 1 125 ? 9.650 15.864 -9.125 1.00 88.44 125 GLY A O 1
ATOM 1012 N N . GLY A 1 126 ? 9.352 16.617 -11.222 1.00 91.62 126 GLY A N 1
ATOM 1013 C CA . GLY A 1 126 ? 9.264 18.037 -10.873 1.00 91.62 126 GLY A CA 1
ATOM 1014 C C . GLY A 1 126 ? 8.043 18.362 -10.006 1.00 91.62 126 GLY A C 1
ATOM 1015 O O . GLY A 1 126 ? 8.174 19.036 -8.976 1.00 91.62 126 GLY A O 1
ATOM 1016 N N . THR A 1 127 ? 6.877 17.825 -10.372 1.00 92.69 127 THR A N 1
ATOM 1017 C CA . THR A 1 127 ? 5.627 17.929 -9.603 1.00 92.69 127 THR A CA 1
ATOM 1018 C C . THR A 1 127 ? 5.783 17.322 -8.212 1.00 92.69 127 THR A C 1
ATOM 1020 O O . THR A 1 127 ? 5.465 17.969 -7.208 1.00 92.69 127 THR A O 1
ATOM 1023 N N . PHE A 1 128 ? 6.338 16.114 -8.124 1.00 91.56 128 PHE A N 1
ATOM 1024 C CA . PHE A 1 128 ? 6.584 15.440 -6.854 1.00 91.56 128 PHE A CA 1
ATOM 1025 C C . PHE A 1 128 ? 7.571 16.215 -5.969 1.00 91.56 128 PHE A C 1
ATOM 1027 O O . PHE A 1 128 ? 7.315 16.421 -4.782 1.00 91.56 128 PHE A O 1
ATOM 1034 N N . ALA A 1 129 ? 8.663 16.732 -6.539 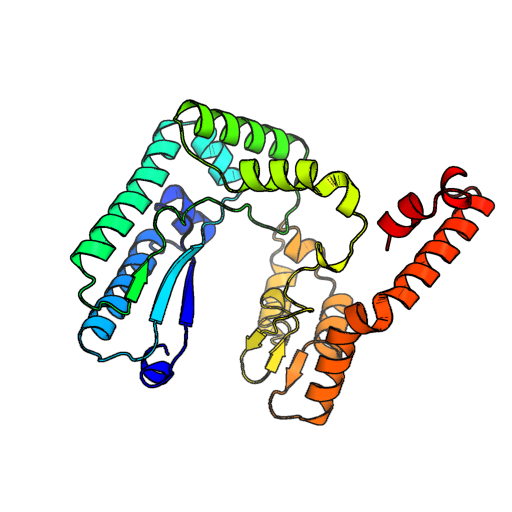1.00 90.94 129 ALA A N 1
ATOM 1035 C CA . ALA A 1 129 ? 9.625 17.546 -5.801 1.00 90.94 129 ALA A CA 1
ATOM 1036 C C . ALA A 1 129 ? 8.993 18.839 -5.256 1.00 90.94 129 ALA A C 1
ATOM 1038 O O . ALA A 1 129 ? 9.273 19.237 -4.123 1.00 90.94 129 ALA A O 1
ATOM 1039 N N . LYS A 1 130 ? 8.122 19.497 -6.036 1.00 92.94 130 LYS A N 1
ATOM 1040 C CA . LYS A 1 130 ? 7.361 20.668 -5.570 1.00 92.94 130 LYS A CA 1
ATOM 1041 C C . LYS A 1 130 ? 6.419 20.298 -4.421 1.00 92.94 130 LYS A C 1
ATOM 1043 O O . LYS A 1 130 ? 6.410 21.004 -3.414 1.00 92.94 130 LYS A O 1
ATOM 1048 N N . PHE A 1 131 ? 5.732 19.162 -4.528 1.00 92.19 131 PHE A N 1
ATOM 1049 C CA . PHE A 1 131 ? 4.848 18.654 -3.482 1.00 92.19 131 PHE A CA 1
ATOM 1050 C C . PHE A 1 131 ? 5.606 18.408 -2.172 1.00 92.19 131 PHE A C 1
ATOM 1052 O O . PHE A 1 131 ? 5.221 18.946 -1.136 1.00 92.19 131 PHE A O 1
ATOM 1059 N N . LEU A 1 132 ? 6.741 17.701 -2.215 1.00 90.38 132 LEU A N 1
ATOM 1060 C CA . LEU A 1 132 ? 7.577 17.469 -1.031 1.00 90.38 132 LEU A CA 1
ATOM 1061 C C . LEU A 1 132 ? 8.065 18.775 -0.388 1.00 90.38 132 LEU A C 1
ATOM 1063 O O . LEU A 1 132 ? 8.054 18.896 0.837 1.00 90.38 132 LEU A O 1
ATOM 1067 N N . ARG A 1 133 ? 8.456 19.775 -1.191 1.00 90.12 133 ARG A N 1
ATOM 1068 C CA . ARG A 1 133 ? 8.832 21.100 -0.668 1.00 90.12 133 ARG A CA 1
ATOM 1069 C C . ARG A 1 133 ? 7.670 21.766 0.065 1.00 90.12 133 ARG A C 1
ATOM 1071 O O . ARG A 1 133 ? 7.885 22.319 1.139 1.00 90.12 133 ARG A O 1
ATOM 1078 N N . ASN A 1 134 ? 6.461 21.701 -0.487 1.00 90.69 134 ASN A N 1
ATOM 1079 C CA . ASN A 1 134 ? 5.272 22.277 0.139 1.00 90.69 134 ASN A CA 1
ATOM 1080 C C . ASN A 1 134 ? 4.918 21.566 1.453 1.00 90.69 134 ASN A C 1
ATOM 1082 O O . ASN A 1 134 ? 4.620 22.238 2.439 1.00 90.69 134 ASN A O 1
ATOM 1086 N N . LEU A 1 135 ? 5.039 20.233 1.508 1.00 89.31 135 LEU A N 1
ATOM 1087 C CA . LEU A 1 135 ? 4.879 19.475 2.755 1.00 89.31 135 LEU A CA 1
ATOM 1088 C C . LEU A 1 135 ? 5.878 19.924 3.826 1.00 89.31 135 LEU A C 1
ATOM 1090 O O . LEU A 1 135 ? 5.492 20.253 4.947 1.00 89.31 135 LEU A O 1
ATOM 1094 N N . HIS A 1 136 ? 7.164 19.971 3.475 1.00 87.31 136 HIS A N 1
ATOM 1095 C CA . HIS A 1 136 ? 8.225 20.287 4.429 1.00 87.31 136 HIS A CA 1
ATOM 1096 C C . HIS A 1 136 ? 8.153 21.738 4.924 1.00 87.31 136 HIS A C 1
ATOM 1098 O O . HIS A 1 136 ? 8.400 21.979 6.103 1.00 87.31 136 HIS A O 1
ATOM 1104 N N . LYS A 1 137 ? 7.751 22.698 4.075 1.00 90.75 137 LYS A N 1
ATOM 1105 C CA . LYS A 1 137 ? 7.496 24.093 4.492 1.00 90.75 137 LYS A CA 1
ATOM 1106 C C . LYS A 1 137 ? 6.457 24.197 5.611 1.00 90.75 137 LYS A C 1
ATOM 1108 O O . LYS A 1 137 ? 6.549 25.093 6.440 1.00 90.75 137 LYS A O 1
ATOM 1113 N N . LYS A 1 138 ? 5.486 23.282 5.631 1.00 89.00 138 LYS A N 1
ATOM 1114 C CA . LYS A 1 138 ? 4.418 23.205 6.638 1.00 89.00 138 LYS A CA 1
ATOM 1115 C C . LYS A 1 138 ? 4.785 22.328 7.844 1.00 89.00 138 LYS A C 1
ATOM 1117 O O . LYS A 1 138 ? 3.978 22.177 8.753 1.00 89.00 138 LYS A O 1
ATOM 1122 N N . GLY A 1 139 ? 5.988 21.748 7.867 1.00 88.69 139 GLY A N 1
ATOM 1123 C CA . GLY A 1 139 ? 6.440 20.849 8.933 1.00 88.69 139 GLY A CA 1
ATOM 1124 C C . GLY A 1 139 ? 5.863 19.432 8.850 1.00 88.69 139 GLY A C 1
ATOM 1125 O O . GLY A 1 139 ? 5.978 18.670 9.809 1.00 88.69 139 GLY A O 1
ATOM 1126 N N . TYR A 1 140 ? 5.251 19.055 7.725 1.00 87.50 140 TYR A N 1
ATOM 1127 C CA . TYR A 1 140 ? 4.707 17.715 7.530 1.00 87.50 140 TYR A CA 1
ATOM 1128 C C . TYR A 1 140 ? 5.765 16.725 7.042 1.00 87.50 140 TYR A C 1
ATOM 1130 O O . TYR A 1 140 ? 6.672 17.068 6.282 1.00 87.50 140 TYR A O 1
ATOM 1138 N N . SER A 1 141 ? 5.632 15.468 7.469 1.00 77.88 141 SER A N 1
ATOM 1139 C CA . SER A 1 141 ? 6.517 14.376 7.074 1.00 77.88 141 SER A CA 1
ATOM 1140 C C . SER A 1 141 ? 6.034 13.679 5.800 1.00 77.88 141 SER A C 1
ATOM 1142 O O . SER A 1 141 ? 4.850 13.670 5.462 1.00 77.88 141 SER A O 1
ATOM 1144 N N . SER A 1 142 ? 6.971 13.054 5.088 1.00 80.19 142 SER A N 1
ATOM 1145 C CA . SER A 1 142 ? 6.675 12.156 3.974 1.00 80.19 142 SER A CA 1
ATOM 1146 C C . SER A 1 142 ? 7.378 10.818 4.180 1.00 80.19 142 SER A C 1
ATOM 1148 O O . SER A 1 142 ? 8.484 10.753 4.723 1.00 80.19 142 SER A O 1
ATOM 1150 N N . SER A 1 143 ? 6.766 9.736 3.692 1.00 78.62 143 SER A N 1
ATOM 1151 C CA . SER A 1 143 ? 7.409 8.415 3.683 1.00 78.62 143 SER A CA 1
ATOM 1152 C C . SER A 1 143 ? 8.696 8.408 2.838 1.00 78.62 143 SER A C 1
ATOM 1154 O O . SER A 1 143 ? 9.595 7.596 3.063 1.00 78.62 143 SER A O 1
ATOM 1156 N N . TYR A 1 144 ? 8.815 9.347 1.897 1.00 78.88 144 TYR A N 1
ATOM 1157 C CA . TYR A 1 144 ? 9.914 9.449 0.944 1.00 78.88 144 TYR A CA 1
ATOM 1158 C C . TYR A 1 144 ? 11.172 10.092 1.498 1.00 78.88 144 TYR A C 1
ATOM 1160 O O . TYR A 1 144 ? 12.252 9.656 1.120 1.00 78.88 144 TYR A O 1
ATOM 1168 N N . GLY A 1 145 ? 11.065 11.047 2.426 1.00 76.44 145 GLY A N 1
ATOM 1169 C CA . GLY A 1 145 ? 12.248 11.581 3.107 1.00 76.44 145 GLY A CA 1
ATOM 1170 C C . GLY A 1 145 ? 13.024 10.469 3.822 1.00 76.44 145 GLY A C 1
ATOM 1171 O O . GLY A 1 145 ? 14.232 10.329 3.647 1.00 76.44 145 GLY A O 1
ATOM 1172 N N . HIS A 1 146 ? 12.306 9.602 4.542 1.00 75.31 146 HIS A N 1
ATOM 1173 C CA . HIS A 1 146 ? 12.894 8.433 5.195 1.00 75.31 146 HIS A CA 1
ATOM 1174 C C . HIS A 1 146 ? 13.439 7.407 4.190 1.00 75.31 146 HIS A C 1
ATOM 1176 O O . HIS A 1 146 ? 14.539 6.893 4.371 1.00 75.31 146 HIS A O 1
ATOM 1182 N N . ARG A 1 147 ? 12.693 7.091 3.122 1.00 76.38 147 ARG A N 1
ATOM 1183 C CA . ARG A 1 147 ? 13.153 6.138 2.093 1.00 76.38 147 ARG A CA 1
ATOM 1184 C C . ARG A 1 147 ? 14.397 6.635 1.361 1.00 76.38 147 ARG A C 1
ATOM 1186 O O . ARG A 1 147 ? 15.306 5.848 1.141 1.00 76.38 147 ARG A O 1
ATOM 1193 N N . PHE A 1 148 ? 14.451 7.922 1.028 1.00 77.12 148 PHE A N 1
ATOM 1194 C CA . PHE A 1 148 ? 15.619 8.532 0.405 1.00 77.12 148 PHE A CA 1
ATOM 1195 C C . PHE A 1 148 ? 16.829 8.467 1.334 1.00 77.12 148 PHE A C 1
ATOM 1197 O O . PHE A 1 148 ? 17.884 7.995 0.927 1.00 77.12 148 PHE A O 1
ATOM 1204 N N . ARG A 1 149 ? 16.653 8.830 2.612 1.00 78.12 149 ARG A N 1
ATOM 1205 C CA . ARG A 1 149 ? 17.699 8.662 3.624 1.00 78.12 149 ARG A CA 1
ATOM 1206 C C . ARG A 1 149 ? 18.181 7.213 3.708 1.00 78.12 149 ARG A C 1
ATOM 1208 O O . ARG A 1 149 ? 19.378 6.988 3.703 1.00 78.12 149 ARG A O 1
ATOM 1215 N N . ARG A 1 150 ? 17.272 6.234 3.696 1.00 75.25 150 ARG A N 1
ATOM 1216 C CA . ARG A 1 150 ? 17.634 4.810 3.695 1.00 75.25 150 ARG A CA 1
ATOM 1217 C C . ARG A 1 150 ? 18.470 4.418 2.469 1.00 75.25 150 ARG A C 1
ATOM 1219 O O . ARG A 1 150 ? 19.401 3.646 2.611 1.00 75.25 150 ARG A O 1
ATOM 1226 N N . ILE A 1 151 ? 18.171 4.942 1.281 1.00 77.31 151 ILE A N 1
ATOM 1227 C CA . ILE A 1 151 ? 18.995 4.677 0.087 1.00 77.31 151 ILE A CA 1
ATOM 1228 C C . ILE A 1 151 ? 20.419 5.207 0.282 1.00 77.31 151 ILE A C 1
ATOM 1230 O O . ILE A 1 151 ? 21.368 4.537 -0.104 1.00 77.31 151 ILE A O 1
ATOM 1234 N N . MET A 1 152 ? 20.569 6.380 0.898 1.00 79.69 152 MET A N 1
ATOM 1235 C CA . MET A 1 152 ? 21.886 6.954 1.186 1.00 79.69 152 MET A CA 1
ATOM 1236 C C . MET A 1 152 ? 22.626 6.157 2.268 1.00 79.69 152 MET A C 1
ATOM 1238 O O . MET A 1 152 ? 23.781 5.783 2.069 1.00 79.69 152 MET A O 1
ATOM 1242 N N . ASP A 1 153 ? 21.939 5.864 3.375 1.00 80.56 153 ASP A N 1
ATOM 1243 C CA . ASP A 1 153 ? 22.483 5.178 4.552 1.00 80.56 153 ASP A CA 1
ATOM 1244 C C . ASP A 1 153 ? 22.889 3.721 4.248 1.00 80.56 153 ASP A C 1
ATOM 1246 O O . ASP A 1 153 ? 23.766 3.193 4.918 1.00 80.56 153 ASP A O 1
ATOM 1250 N N . PHE A 1 154 ? 22.271 3.087 3.244 1.00 77.50 154 PHE A N 1
ATOM 1251 C CA . PHE A 1 154 ? 22.541 1.707 2.810 1.00 77.50 154 PHE A CA 1
ATOM 1252 C C . PHE A 1 154 ? 23.002 1.640 1.344 1.00 77.50 154 PHE A C 1
ATOM 1254 O O . PHE A 1 154 ? 22.713 0.675 0.630 1.00 77.50 154 PHE A O 1
ATOM 1261 N N . SER A 1 155 ? 23.659 2.697 0.860 1.00 77.56 155 SER A N 1
ATOM 1262 C CA . SER A 1 155 ? 24.107 2.805 -0.537 1.00 77.56 155 SER A CA 1
ATOM 1263 C C . SER A 1 155 ? 25.142 1.738 -0.918 1.00 77.56 155 SER A C 1
ATOM 1265 O O . SER A 1 155 ? 25.155 1.252 -2.048 1.00 77.56 155 SER A O 1
ATOM 1267 N N . ASP A 1 156 ? 25.954 1.316 0.043 1.00 75.00 156 ASP A N 1
ATOM 1268 C CA . ASP A 1 156 ? 26.905 0.209 -0.045 1.00 75.00 156 ASP A CA 1
ATOM 1269 C C . ASP A 1 156 ? 26.221 -1.166 -0.080 1.00 75.00 156 ASP A C 1
ATOM 1271 O O . ASP A 1 156 ? 26.779 -2.127 -0.605 1.00 75.00 156 ASP A O 1
ATOM 1275 N N . GLU A 1 157 ? 24.986 -1.272 0.409 1.00 70.00 157 GLU A N 1
ATOM 1276 C CA . GLU A 1 157 ? 24.215 -2.514 0.432 1.00 70.00 157 GLU A CA 1
ATOM 1277 C C . GLU A 1 157 ? 23.264 -2.688 -0.762 1.00 70.00 157 GLU A C 1
ATOM 1279 O O . GLU A 1 157 ? 22.570 -3.704 -0.844 1.00 70.00 157 GLU A O 1
ATOM 1284 N N . LEU A 1 158 ? 23.223 -1.746 -1.713 1.00 64.56 158 LEU A N 1
ATOM 1285 C CA . LEU A 1 158 ? 22.311 -1.809 -2.869 1.00 64.56 158 LEU A CA 1
ATOM 1286 C C . LEU A 1 158 ? 22.505 -3.071 -3.732 1.00 64.56 158 LEU A C 1
ATOM 1288 O O . LEU A 1 158 ? 21.584 -3.488 -4.429 1.00 64.56 158 LEU A O 1
ATOM 1292 N N . HIS A 1 159 ? 23.666 -3.724 -3.640 1.00 62.28 159 HIS A N 1
ATOM 1293 C CA . HIS A 1 159 ? 23.951 -5.005 -4.292 1.00 62.28 159 HIS A CA 1
ATOM 1294 C C . HIS A 1 159 ? 23.192 -6.204 -3.671 1.00 62.28 159 HIS A C 1
ATOM 1296 O O . HIS A 1 159 ? 23.148 -7.287 -4.261 1.00 62.28 159 HIS A O 1
ATOM 1302 N N . LYS A 1 160 ? 22.592 -6.059 -2.477 1.00 63.88 160 LYS A N 1
ATOM 1303 C CA . LYS A 1 160 ? 21.849 -7.131 -1.791 1.00 63.88 160 LYS A CA 1
ATOM 1304 C C . LYS A 1 160 ? 20.426 -7.252 -2.355 1.00 63.88 160 LYS A C 1
ATOM 1306 O O . LYS A 1 160 ? 19.511 -6.519 -1.982 1.00 63.88 160 LYS A O 1
ATOM 1311 N N . ARG A 1 161 ? 20.211 -8.257 -3.208 1.00 59.06 161 ARG A N 1
ATOM 1312 C CA . ARG A 1 161 ? 18.940 -8.511 -3.925 1.00 59.06 161 ARG A CA 1
ATOM 1313 C C . ARG A 1 161 ? 17.705 -8.721 -3.040 1.00 59.06 161 ARG A C 1
ATOM 1315 O O . ARG A 1 161 ? 16.604 -8.361 -3.447 1.00 59.06 161 ARG A O 1
ATOM 1322 N N . SER A 1 162 ? 17.860 -9.250 -1.823 1.00 56.53 162 SER A N 1
ATOM 1323 C CA . SER A 1 162 ? 16.732 -9.442 -0.894 1.00 56.53 162 SER A CA 1
ATOM 1324 C C . SER A 1 162 ? 16.039 -8.133 -0.498 1.00 56.53 162 SER A C 1
ATOM 1326 O O . SER A 1 162 ? 14.903 -8.166 -0.037 1.00 56.53 162 SER A O 1
ATOM 1328 N N . MET A 1 163 ? 16.684 -6.978 -0.696 1.00 54.31 163 MET A N 1
ATOM 1329 C CA . MET A 1 163 ? 16.129 -5.676 -0.325 1.00 54.31 163 MET A CA 1
ATOM 1330 C C . MET A 1 163 ? 15.215 -5.038 -1.383 1.00 54.31 163 MET A C 1
ATOM 1332 O O . MET A 1 163 ? 14.539 -4.059 -1.063 1.00 54.31 163 MET A O 1
ATOM 1336 N N . PHE A 1 164 ? 15.162 -5.573 -2.611 1.00 54.62 164 PHE A N 1
ATOM 1337 C CA . PHE A 1 164 ? 14.497 -4.911 -3.749 1.00 54.62 164 PHE A CA 1
ATOM 1338 C C . PHE A 1 164 ? 13.436 -5.753 -4.465 1.00 54.62 164 PHE A C 1
ATOM 1340 O O . PHE A 1 164 ? 12.900 -5.324 -5.487 1.00 54.62 164 PHE A O 1
ATOM 1347 N N . THR A 1 165 ? 13.077 -6.920 -3.932 1.00 56.38 165 THR A N 1
ATOM 1348 C CA . THR A 1 165 ? 11.953 -7.699 -4.470 1.00 56.38 165 THR A CA 1
ATOM 1349 C C . THR A 1 165 ? 10.621 -7.177 -3.919 1.00 56.38 165 THR A C 1
ATOM 1351 O O . THR A 1 165 ? 10.508 -6.745 -2.769 1.00 56.38 165 THR A O 1
ATOM 1354 N N . CYS A 1 166 ? 9.581 -7.159 -4.757 1.00 61.12 166 CYS A N 1
ATOM 1355 C CA . CYS A 1 166 ? 8.220 -6.936 -4.276 1.00 61.12 166 CYS A CA 1
ATOM 1356 C C . CYS A 1 166 ? 7.782 -8.162 -3.464 1.00 61.12 166 CYS A C 1
ATOM 1358 O O . CYS A 1 166 ? 8.039 -9.289 -3.870 1.00 61.12 166 CYS A O 1
ATOM 1360 N N . SER A 1 167 ? 7.059 -7.962 -2.358 1.00 62.31 167 SER A N 1
ATOM 1361 C CA . SER A 1 167 ? 6.612 -9.078 -1.503 1.00 62.31 167 SER A CA 1
ATOM 1362 C C . SER A 1 167 ? 5.735 -10.130 -2.208 1.00 62.31 167 SER A C 1
ATOM 1364 O O . SER A 1 167 ? 5.587 -11.238 -1.693 1.00 62.31 167 SER A O 1
ATOM 1366 N N . GLY A 1 168 ? 5.136 -9.798 -3.360 1.00 59.88 168 GLY A N 1
ATOM 1367 C CA . GLY A 1 168 ? 4.433 -10.768 -4.202 1.00 59.88 168 GLY A CA 1
ATOM 1368 C C . GLY A 1 168 ? 5.448 -11.606 -4.969 1.00 59.88 168 GLY A C 1
ATOM 1369 O O . GLY A 1 168 ? 6.112 -11.076 -5.854 1.00 59.88 168 GLY A O 1
ATOM 1370 N N . GLY A 1 169 ? 5.593 -12.878 -4.605 1.00 58.41 169 GLY A N 1
ATOM 1371 C CA . GLY A 1 169 ? 6.736 -13.692 -5.042 1.00 58.41 169 GLY A CA 1
ATOM 1372 C C . GLY A 1 169 ? 7.512 -14.286 -3.874 1.00 58.41 169 GLY A C 1
ATOM 1373 O O . GLY A 1 169 ? 7.794 -15.476 -3.858 1.00 58.41 169 GLY A O 1
ATOM 1374 N N . ASP A 1 170 ? 7.806 -13.437 -2.893 1.00 63.03 170 ASP A N 1
ATOM 1375 C CA . ASP A 1 170 ? 8.780 -13.699 -1.830 1.00 63.03 170 ASP A CA 1
ATOM 1376 C C . ASP A 1 170 ? 8.119 -14.253 -0.554 1.00 63.03 170 ASP A C 1
ATOM 1378 O O . ASP A 1 170 ? 8.372 -15.378 -0.127 1.00 63.03 170 ASP A O 1
ATOM 1382 N N . SER A 1 171 ? 7.191 -13.489 0.029 1.00 64.25 171 SER A N 1
ATOM 1383 C CA . SER A 1 171 ? 6.569 -13.800 1.329 1.00 64.25 171 SER A CA 1
ATOM 1384 C C . SER A 1 171 ? 5.044 -13.845 1.295 1.00 64.25 171 SER A C 1
ATOM 1386 O O . SER A 1 171 ? 4.422 -14.242 2.279 1.00 64.25 171 SER A O 1
ATOM 1388 N N . ASN A 1 172 ? 4.431 -13.465 0.169 1.00 70.62 172 ASN A N 1
ATOM 1389 C CA . ASN A 1 172 ? 2.984 -13.359 0.029 1.00 70.62 172 ASN A CA 1
ATOM 1390 C C . ASN A 1 172 ? 2.487 -13.990 -1.277 1.00 70.62 172 ASN A C 1
ATOM 1392 O O . ASN A 1 172 ? 3.132 -13.904 -2.323 1.00 70.62 172 ASN A O 1
ATOM 1396 N N . PHE A 1 173 ? 1.275 -14.539 -1.223 1.00 81.69 173 PHE A N 1
ATOM 1397 C CA . PHE A 1 173 ? 0.466 -14.903 -2.383 1.00 81.69 173 PHE A CA 1
ATOM 1398 C C . PHE A 1 173 ? -0.950 -14.355 -2.194 1.00 81.69 173 PHE A C 1
ATOM 1400 O O . PHE A 1 173 ? -1.433 -14.182 -1.074 1.00 81.69 173 PHE A O 1
ATOM 1407 N N . GLY A 1 174 ? -1.614 -14.039 -3.300 1.00 83.69 174 GLY A N 1
ATOM 1408 C CA . GLY A 1 174 ? -3.017 -13.651 -3.296 1.00 83.69 174 GLY A CA 1
ATOM 1409 C C . GLY A 1 174 ? -3.925 -14.879 -3.318 1.00 83.69 174 GLY A C 1
ATOM 1410 O O . GLY A 1 174 ? -3.569 -15.899 -3.899 1.00 83.69 174 GLY A O 1
ATOM 1411 N N . VAL A 1 175 ? -5.107 -14.772 -2.714 1.00 86.06 175 VAL A N 1
ATOM 1412 C CA . VAL A 1 175 ? -6.160 -15.793 -2.811 1.00 86.06 175 VAL A CA 1
ATOM 1413 C C . VAL A 1 175 ? -7.412 -15.124 -3.364 1.00 86.06 175 VAL A C 1
ATOM 1415 O O . VAL A 1 175 ? -7.937 -14.200 -2.741 1.00 86.06 175 VAL A O 1
ATOM 1418 N N . GLY A 1 176 ? -7.880 -15.577 -4.525 1.00 84.00 176 GLY A N 1
ATOM 1419 C CA . GLY A 1 176 ? -9.038 -15.020 -5.222 1.00 84.00 176 GLY A CA 1
ATOM 1420 C C . GLY A 1 176 ? -9.848 -16.129 -5.882 1.00 84.00 176 GLY A C 1
ATOM 1421 O O . GLY A 1 176 ? -9.273 -17.004 -6.504 1.00 84.00 176 GLY A O 1
ATOM 1422 N N . LEU A 1 177 ? -11.174 -16.134 -5.698 1.00 83.75 177 LEU A N 1
ATOM 1423 C CA . LEU A 1 177 ? -12.122 -17.048 -6.369 1.00 83.75 177 LEU A CA 1
ATOM 1424 C C . LEU A 1 177 ? -11.717 -18.542 -6.414 1.00 83.75 177 LEU A C 1
ATOM 1426 O O . LEU A 1 177 ? -12.053 -19.253 -7.353 1.00 83.75 177 LEU A O 1
ATOM 1430 N N . GLY A 1 178 ? -11.031 -19.039 -5.380 1.00 88.75 178 GLY A N 1
ATOM 1431 C CA . GLY A 1 178 ? -10.576 -20.435 -5.315 1.00 88.75 178 GLY A CA 1
ATOM 1432 C C . GLY A 1 178 ? -9.204 -20.698 -5.942 1.00 88.75 178 GLY A C 1
ATOM 1433 O O . GLY A 1 178 ? -8.757 -21.842 -5.919 1.00 88.75 178 GLY A O 1
ATOM 1434 N N . ASN A 1 179 ? -8.505 -19.668 -6.414 1.00 92.94 179 ASN A N 1
ATOM 1435 C CA . ASN A 1 179 ? -7.162 -19.729 -6.976 1.00 92.94 179 ASN A CA 1
ATOM 1436 C C . ASN A 1 179 ? -6.144 -18.998 -6.086 1.00 92.94 179 ASN A C 1
ATOM 1438 O O . ASN A 1 179 ? -6.456 -18.029 -5.384 1.00 92.94 179 ASN A O 1
ATOM 1442 N N . LEU A 1 180 ? -4.908 -19.491 -6.102 1.00 90.88 180 LEU A N 1
ATOM 1443 C CA . LEU A 1 180 ? -3.731 -18.774 -5.639 1.00 90.88 180 LEU A CA 1
ATOM 1444 C C . LEU A 1 180 ? -3.180 -17.933 -6.783 1.00 90.88 180 LEU A C 1
ATOM 1446 O O . LEU A 1 180 ? -3.168 -18.363 -7.931 1.00 90.88 180 LEU A O 1
ATOM 1450 N N . HIS A 1 181 ? -2.673 -16.762 -6.436 1.00 90.50 181 HIS A N 1
ATOM 1451 C CA . HIS A 1 181 ? -2.152 -15.763 -7.354 1.00 90.50 181 HIS A CA 1
ATOM 1452 C C . HIS A 1 181 ? -0.762 -15.318 -6.884 1.00 90.50 181 HIS A C 1
ATOM 1454 O O . HIS A 1 181 ? -0.570 -15.073 -5.691 1.00 90.50 181 HIS A O 1
ATOM 1460 N N . ILE A 1 182 ? 0.195 -15.132 -7.799 1.00 85.00 182 ILE A N 1
ATOM 1461 C CA . ILE A 1 182 ? 1.526 -14.569 -7.473 1.00 85.00 182 ILE A CA 1
ATOM 1462 C C . ILE A 1 182 ? 1.436 -13.201 -6.784 1.00 85.00 182 ILE A C 1
ATOM 1464 O O . ILE A 1 182 ? 2.213 -12.893 -5.881 1.00 85.00 182 ILE A O 1
ATOM 1468 N N . CYS A 1 183 ? 0.466 -12.374 -7.173 1.00 80.88 183 CYS A N 1
ATOM 1469 C CA . CYS A 1 183 ? 0.212 -11.086 -6.541 1.00 80.88 183 CYS A CA 1
ATOM 1470 C C . CYS A 1 183 ? -1.234 -10.622 -6.767 1.00 80.88 183 CYS A C 1
ATOM 1472 O O . CYS A 1 183 ? -1.928 -11.097 -7.667 1.00 80.88 183 CYS A O 1
ATOM 1474 N N . HIS A 1 184 ? -1.677 -9.634 -5.985 1.00 77.75 184 HIS A N 1
ATOM 1475 C CA . HIS A 1 184 ? -3.025 -9.060 -6.088 1.00 77.75 184 HIS A CA 1
ATOM 1476 C C . HIS A 1 184 ? -3.334 -8.431 -7.460 1.00 77.75 184 HIS A C 1
ATOM 1478 O O . HIS A 1 184 ? -4.501 -8.306 -7.815 1.00 77.75 184 HIS A O 1
ATOM 1484 N N . ARG A 1 185 ? -2.314 -8.051 -8.248 1.00 76.12 185 ARG A N 1
ATOM 1485 C CA . ARG A 1 185 ? -2.500 -7.525 -9.613 1.00 76.12 185 ARG A CA 1
ATOM 1486 C C . ARG A 1 185 ? -3.072 -8.575 -10.563 1.00 76.12 185 ARG A C 1
ATOM 1488 O O . ARG A 1 185 ? -3.776 -8.206 -11.489 1.00 76.12 185 ARG A O 1
ATOM 1495 N N . THR A 1 186 ? -2.789 -9.852 -10.313 1.00 83.44 186 THR A N 1
ATOM 1496 C CA . THR A 1 186 ? -3.263 -10.969 -11.148 1.00 83.44 186 THR A CA 1
ATOM 1497 C C . THR A 1 186 ? -4.659 -11.455 -10.769 1.00 83.44 186 THR A C 1
ATOM 1499 O O . THR A 1 186 ? -5.148 -12.423 -11.347 1.00 83.44 186 THR A O 1
ATOM 1502 N N . PHE A 1 187 ? -5.318 -10.805 -9.803 1.00 85.88 187 PHE A N 1
ATOM 1503 C CA . PHE A 1 187 ? -6.724 -11.082 -9.534 1.00 85.88 187 PHE A CA 1
ATOM 1504 C C . PHE A 1 187 ? -7.536 -10.827 -10.802 1.00 85.88 187 PHE A C 1
ATOM 1506 O O . PHE A 1 187 ? -7.389 -9.779 -11.431 1.00 85.88 187 PHE A O 1
ATOM 1513 N N . TYR A 1 188 ? -8.386 -11.791 -11.154 1.00 86.38 188 TYR A N 1
ATOM 1514 C CA . TYR A 1 188 ? -9.241 -11.765 -12.341 1.00 86.38 188 TYR A CA 1
ATOM 1515 C C . TYR A 1 188 ? -8.514 -11.899 -13.685 1.00 86.38 188 TYR A C 1
ATOM 1517 O O . TYR A 1 188 ? -9.156 -11.763 -14.724 1.00 86.38 188 TYR A O 1
ATOM 1525 N N . PHE A 1 189 ? -7.208 -12.191 -13.719 1.00 87.25 189 PHE A N 1
ATOM 1526 C CA . PHE A 1 189 ? -6.545 -12.538 -14.989 1.00 87.25 189 PHE A CA 1
ATOM 1527 C C . PHE A 1 189 ? -7.057 -13.872 -15.550 1.00 87.25 189 PHE A C 1
ATOM 1529 O O . PHE A 1 189 ? -7.030 -14.096 -16.758 1.00 87.25 189 PHE A O 1
ATOM 1536 N N . ASP A 1 190 ? -7.579 -14.720 -14.671 1.00 84.75 190 ASP A N 1
ATOM 1537 C CA . ASP A 1 190 ? -8.313 -15.946 -14.952 1.00 84.75 190 ASP A CA 1
ATOM 1538 C C . ASP A 1 190 ? -9.789 -15.709 -15.342 1.00 84.75 190 ASP A C 1
ATOM 1540 O O . ASP A 1 190 ? -10.481 -16.655 -15.714 1.00 84.75 190 ASP A O 1
ATOM 1544 N N . ASP A 1 191 ? -10.280 -14.462 -15.321 1.00 87.88 191 ASP A N 1
ATOM 1545 C CA . ASP A 1 191 ? -11.591 -14.081 -15.860 1.00 87.88 191 ASP A CA 1
ATOM 1546 C C . ASP A 1 191 ? -11.434 -13.424 -17.239 1.00 87.88 191 ASP A C 1
ATOM 1548 O O . ASP A 1 191 ? -11.111 -12.239 -17.372 1.00 87.88 191 ASP A O 1
ATOM 1552 N N . GLU A 1 192 ? -11.735 -14.176 -18.299 1.00 86.19 192 GLU A N 1
ATOM 1553 C CA . GLU A 1 192 ? -11.650 -13.668 -19.672 1.00 86.19 192 GLU A CA 1
ATOM 1554 C C . GLU A 1 192 ? -12.475 -12.399 -19.913 1.00 86.19 192 GLU A C 1
ATOM 1556 O O . GLU A 1 192 ? -12.113 -11.581 -20.762 1.00 86.19 192 GLU A O 1
ATOM 1561 N N . ARG A 1 193 ? -13.602 -12.222 -19.210 1.00 88.19 193 ARG A N 1
ATOM 1562 C CA . ARG A 1 193 ? -14.463 -11.043 -19.386 1.00 88.19 193 ARG A CA 1
ATOM 1563 C C . ARG A 1 193 ? -13.737 -9.799 -18.897 1.00 88.19 193 ARG A C 1
ATOM 1565 O O . ARG A 1 193 ? -13.767 -8.771 -19.575 1.00 88.19 193 ARG A O 1
ATOM 1572 N N . TYR A 1 194 ? -13.053 -9.918 -17.759 1.00 86.31 194 TYR A N 1
ATOM 1573 C CA . TYR A 1 194 ? -12.207 -8.864 -17.217 1.00 86.31 194 TYR A CA 1
ATOM 1574 C C . TYR A 1 194 ? -11.049 -8.559 -18.170 1.00 86.31 194 TYR A C 1
ATOM 1576 O O . TYR A 1 194 ? -10.904 -7.412 -18.595 1.00 86.31 194 TYR A O 1
ATOM 1584 N N . VAL A 1 195 ? -10.291 -9.578 -18.589 1.00 84.06 195 VAL A N 1
ATOM 1585 C CA . VAL A 1 195 ? -9.138 -9.400 -19.490 1.00 84.06 195 VAL A CA 1
ATOM 1586 C C . VAL A 1 195 ? -9.557 -8.728 -20.802 1.00 84.06 195 VAL A C 1
ATOM 1588 O O . VAL A 1 195 ? -8.982 -7.710 -21.188 1.00 84.06 195 VAL A O 1
ATOM 1591 N N . LYS A 1 196 ? -10.626 -9.210 -21.451 1.00 84.06 196 LYS A N 1
ATOM 1592 C CA . LYS A 1 196 ? -11.167 -8.612 -22.686 1.00 84.06 196 LYS A CA 1
ATOM 1593 C C . LYS A 1 196 ? -11.622 -7.168 -22.475 1.00 84.06 196 LYS A C 1
ATOM 1595 O O . LYS A 1 196 ? -11.418 -6.339 -23.359 1.00 84.06 196 LYS A O 1
ATOM 1600 N N . SER A 1 197 ? -12.232 -6.854 -21.332 1.00 82.88 197 SER A N 1
ATOM 1601 C CA . SER A 1 197 ? -12.638 -5.484 -20.997 1.00 82.88 197 SER A CA 1
ATOM 1602 C C . SER A 1 197 ? -11.430 -4.562 -20.840 1.00 82.88 197 SER A C 1
ATOM 1604 O O . SER A 1 197 ? -11.443 -3.444 -21.351 1.00 82.88 197 SER A O 1
ATOM 1606 N N . VAL A 1 198 ? -10.380 -5.024 -20.159 1.00 77.75 198 VAL A N 1
ATOM 1607 C CA . VAL A 1 198 ? -9.157 -4.246 -19.931 1.00 77.75 198 VAL A CA 1
ATOM 1608 C C . VAL A 1 198 ? -8.425 -3.985 -21.248 1.00 77.75 198 VAL A C 1
ATOM 1610 O O . VAL A 1 198 ? -8.104 -2.832 -21.537 1.00 77.75 198 VAL A O 1
ATOM 1613 N N . LEU A 1 199 ? -8.244 -5.009 -22.087 1.00 75.88 199 LEU A N 1
ATOM 1614 C CA . LEU A 1 199 ? -7.567 -4.885 -23.386 1.00 75.88 199 LEU A CA 1
ATOM 1615 C C . LEU A 1 199 ? -8.308 -3.957 -24.362 1.00 75.88 199 LEU A C 1
ATOM 1617 O O . LEU A 1 199 ? -7.681 -3.280 -25.171 1.00 75.88 199 LEU A O 1
ATOM 1621 N N . LYS A 1 200 ? -9.642 -3.881 -24.268 1.00 78.44 200 LYS A N 1
ATOM 1622 C CA . LYS A 1 200 ? -10.473 -2.974 -25.081 1.00 78.44 200 LYS A CA 1
ATOM 1623 C C . LYS A 1 200 ? -10.552 -1.548 -24.544 1.00 78.44 200 LYS A C 1
ATOM 1625 O O . LYS A 1 200 ? -11.019 -0.666 -25.256 1.00 78.44 200 LYS A O 1
ATOM 1630 N N . SER A 1 201 ? -10.148 -1.320 -23.296 1.00 69.38 201 SER A N 1
ATOM 1631 C CA . SER A 1 201 ? -10.432 -0.066 -22.593 1.00 69.38 201 SER A CA 1
ATOM 1632 C C . SER A 1 201 ? -9.720 1.155 -23.187 1.00 69.38 201 SER A C 1
ATOM 1634 O O . SER A 1 201 ? -10.119 2.280 -22.898 1.00 69.38 201 SER A O 1
ATOM 1636 N N . GLY A 1 202 ? -8.671 0.960 -24.001 1.00 61.72 202 GLY A N 1
ATOM 1637 C CA . GLY A 1 202 ? -7.880 2.052 -24.583 1.00 61.72 202 GLY A CA 1
ATOM 1638 C C . GLY A 1 202 ? -7.223 2.958 -23.534 1.00 61.72 202 GLY A C 1
ATOM 1639 O O . GLY A 1 202 ? -6.705 4.021 -23.871 1.00 61.72 202 GLY A O 1
ATOM 1640 N N . ILE A 1 203 ? -7.256 2.563 -22.255 1.00 62.81 203 ILE A N 1
ATOM 1641 C CA . ILE A 1 203 ? -6.771 3.368 -21.143 1.00 62.81 203 ILE A CA 1
ATOM 1642 C C . ILE A 1 203 ? -5.251 3.461 -21.265 1.00 62.81 203 ILE A C 1
ATOM 1644 O O . ILE A 1 203 ? -4.546 2.453 -21.222 1.00 62.81 203 ILE A O 1
ATOM 1648 N N . GLY A 1 204 ? -4.735 4.689 -21.346 1.00 56.34 204 GLY A N 1
ATOM 1649 C CA . GLY A 1 204 ? -3.304 5.013 -21.365 1.00 56.34 204 GLY A CA 1
ATOM 1650 C C . GLY A 1 204 ? -2.568 4.731 -20.048 1.00 56.34 204 GLY A C 1
ATOM 1651 O O . GLY A 1 204 ? -1.626 5.439 -19.707 1.00 56.34 204 GLY A O 1
ATOM 1652 N N . ASN A 1 205 ? -2.981 3.718 -19.288 1.00 60.31 205 ASN A N 1
ATOM 1653 C CA . ASN A 1 205 ? -2.334 3.301 -18.054 1.00 60.31 205 ASN A CA 1
ATOM 1654 C C . ASN A 1 205 ? -1.127 2.412 -18.396 1.00 60.31 205 ASN A C 1
ATOM 1656 O O . ASN A 1 205 ? -1.257 1.465 -19.172 1.00 60.31 205 ASN A O 1
ATOM 1660 N N . TRP A 1 206 ? 0.046 2.696 -17.812 1.00 53.53 206 TRP A N 1
ATOM 1661 C CA . TRP A 1 206 ? 1.248 1.852 -17.941 1.00 53.53 206 TRP A CA 1
ATOM 1662 C C . TRP A 1 206 ? 0.935 0.379 -17.708 1.00 53.53 206 TRP A C 1
ATOM 1664 O O . TRP A 1 206 ? 1.330 -0.489 -18.486 1.00 53.53 206 TRP A O 1
ATOM 1674 N N . ASP A 1 207 ? 0.158 0.158 -16.654 1.00 57.09 207 ASP A N 1
ATOM 1675 C CA . ASP A 1 207 ? -0.183 -1.130 -16.090 1.00 57.09 207 ASP A CA 1
ATOM 1676 C C . ASP A 1 207 ? -1.053 -1.951 -17.045 1.00 57.09 207 ASP A C 1
ATOM 1678 O O . ASP A 1 207 ? -1.109 -3.157 -16.900 1.00 57.09 207 ASP A O 1
ATOM 1682 N N . VAL A 1 208 ? -1.710 -1.321 -18.028 1.00 60.72 208 VAL A N 1
ATOM 1683 C CA . VAL A 1 208 ? -2.483 -1.976 -19.101 1.00 60.72 208 VAL A CA 1
ATOM 1684 C C . VAL A 1 208 ? -1.729 -1.933 -20.433 1.00 60.72 208 VAL A C 1
ATOM 1686 O O . VAL A 1 208 ? -1.873 -2.823 -21.258 1.00 60.72 208 VAL A O 1
ATOM 1689 N N . SER A 1 209 ? -0.854 -0.948 -20.649 1.00 59.16 209 SER A N 1
ATOM 1690 C CA . SER A 1 209 ? -0.072 -0.841 -21.889 1.00 59.16 209 SER A CA 1
ATOM 1691 C C . SER A 1 209 ? 0.955 -1.960 -22.088 1.00 59.16 209 SER A C 1
ATOM 1693 O O . SER A 1 209 ? 1.465 -2.114 -23.190 1.00 59.16 209 SER A O 1
ATOM 1695 N N . ARG A 1 210 ? 1.252 -2.733 -21.034 1.00 62.94 210 ARG A N 1
ATOM 1696 C CA . ARG A 1 210 ? 2.045 -3.972 -21.104 1.00 62.94 210 ARG A CA 1
ATOM 1697 C C . ARG A 1 210 ? 1.202 -5.244 -20.983 1.00 62.94 210 ARG A C 1
ATOM 1699 O O . ARG A 1 210 ? 1.761 -6.332 -20.873 1.00 62.94 210 ARG A O 1
ATOM 1706 N N . PHE A 1 211 ? -0.129 -5.124 -20.978 1.00 68.06 211 PHE A N 1
ATOM 1707 C CA . PHE A 1 211 ? -1.023 -6.276 -21.060 1.00 68.06 211 PHE A CA 1
ATOM 1708 C C . PHE A 1 211 ? -1.022 -6.774 -22.502 1.00 68.06 211 PHE A C 1
ATOM 1710 O O . PHE A 1 211 ? -1.872 -6.422 -23.313 1.00 68.06 211 PHE A O 1
ATOM 1717 N N . GLU A 1 212 ? -0.034 -7.594 -22.822 1.00 69.00 212 GLU A N 1
ATOM 1718 C CA . GLU A 1 212 ? -0.057 -8.415 -24.020 1.00 69.00 212 GLU A CA 1
ATOM 1719 C C . GLU A 1 212 ? -0.715 -9.745 -23.663 1.00 69.00 212 GLU A C 1
ATOM 1721 O O . GLU A 1 212 ? -0.385 -10.344 -22.636 1.00 69.00 212 GLU A O 1
ATOM 1726 N N . GLN A 1 213 ? -1.644 -10.219 -24.500 1.00 70.88 213 GLN A N 1
ATOM 1727 C CA . GLN A 1 213 ? -2.372 -11.466 -24.246 1.00 70.88 213 GLN A CA 1
ATOM 1728 C C . GLN A 1 213 ? -1.408 -12.622 -23.939 1.00 70.88 213 GLN A C 1
ATOM 1730 O O . GLN A 1 213 ? -1.606 -13.330 -22.961 1.00 70.88 213 GLN A O 1
ATOM 1735 N N . GLY A 1 214 ? -0.297 -12.728 -24.678 1.00 77.06 214 GLY A N 1
ATOM 1736 C CA . GLY A 1 214 ? 0.721 -13.750 -24.426 1.00 77.06 214 GLY A CA 1
ATOM 1737 C C . GLY A 1 214 ? 1.346 -13.670 -23.027 1.00 77.06 214 GLY A C 1
ATOM 1738 O O . GLY A 1 214 ? 1.553 -14.699 -22.390 1.00 77.06 214 GLY A O 1
ATOM 1739 N N . ALA A 1 215 ? 1.596 -12.468 -22.498 1.00 79.12 215 ALA A N 1
ATOM 1740 C CA . ALA A 1 215 ? 2.115 -12.304 -21.140 1.00 79.12 215 ALA A CA 1
ATOM 1741 C C . ALA A 1 215 ? 1.080 -12.724 -20.081 1.00 79.12 215 ALA A C 1
ATOM 1743 O O . ALA A 1 215 ? 1.434 -13.386 -19.104 1.00 79.12 215 ALA A O 1
ATOM 1744 N N . ILE A 1 216 ? -0.198 -12.389 -20.291 1.00 82.56 216 ILE A N 1
ATOM 1745 C CA . ILE A 1 216 ? -1.300 -12.812 -19.412 1.00 82.56 216 ILE A CA 1
ATOM 1746 C C . ILE A 1 216 ? -1.454 -14.334 -19.447 1.00 82.56 216 ILE A C 1
ATOM 1748 O O . ILE A 1 216 ? -1.547 -14.953 -18.391 1.00 82.56 216 ILE A O 1
ATOM 1752 N N . ASP A 1 217 ? -1.397 -14.947 -20.628 1.00 84.31 217 ASP A N 1
ATOM 1753 C CA . ASP A 1 217 ? -1.487 -16.399 -20.794 1.00 84.31 217 ASP A CA 1
ATOM 1754 C C . ASP A 1 217 ? -0.338 -17.113 -20.066 1.00 84.31 217 ASP A C 1
ATOM 1756 O O . ASP A 1 217 ? -0.550 -18.117 -19.382 1.00 84.31 217 ASP A O 1
ATOM 1760 N N . HIS A 1 218 ? 0.879 -16.563 -20.145 1.00 84.81 218 HIS A N 1
ATOM 1761 C CA . HIS A 1 218 ? 2.026 -17.047 -19.379 1.00 84.81 218 HIS A CA 1
ATOM 1762 C C . HIS A 1 218 ? 1.799 -16.941 -17.864 1.00 84.81 218 HIS A C 1
ATOM 1764 O O . HIS A 1 218 ? 2.073 -17.899 -17.137 1.00 84.81 218 HIS A O 1
ATOM 1770 N N . ILE A 1 219 ? 1.278 -15.812 -17.378 1.00 87.44 219 ILE A N 1
ATOM 1771 C CA . ILE A 1 219 ? 0.962 -15.630 -15.955 1.00 87.44 219 ILE A CA 1
ATOM 1772 C C . ILE A 1 219 ? -0.109 -16.628 -15.511 1.00 87.44 219 ILE A C 1
ATOM 1774 O O . ILE A 1 219 ? 0.100 -17.338 -14.530 1.00 87.44 219 ILE A O 1
ATOM 1778 N N . ASN A 1 220 ? -1.213 -16.734 -16.247 1.00 87.25 220 ASN A N 1
ATOM 1779 C CA . ASN A 1 220 ? -2.308 -17.653 -15.943 1.00 87.25 220 ASN A CA 1
ATOM 1780 C C . ASN A 1 220 ? -1.817 -19.098 -15.871 1.00 87.25 220 ASN A C 1
ATOM 1782 O O . ASN A 1 220 ? -2.141 -19.817 -14.933 1.00 87.25 220 ASN A O 1
ATOM 1786 N N . ARG A 1 221 ? -0.977 -19.511 -16.825 1.00 88.38 221 ARG A N 1
ATOM 1787 C CA . ARG A 1 221 ? -0.451 -20.876 -16.883 1.00 88.38 221 ARG A CA 1
ATOM 1788 C C . ARG A 1 221 ? 0.487 -21.208 -15.724 1.00 88.38 221 ARG A C 1
ATOM 1790 O O . ARG A 1 221 ? 0.438 -22.314 -15.193 1.00 88.38 221 ARG A O 1
ATOM 1797 N N . TYR A 1 222 ? 1.394 -20.299 -15.369 1.00 86.62 222 TYR A N 1
ATOM 1798 C CA . TYR A 1 222 ? 2.491 -20.630 -14.454 1.00 86.62 222 TYR A CA 1
ATOM 1799 C C . TYR A 1 222 ? 2.301 -20.111 -13.028 1.00 86.62 222 TYR A C 1
ATOM 1801 O O . TYR A 1 222 ? 2.888 -20.692 -12.113 1.00 86.62 222 TYR A O 1
ATOM 1809 N N . TYR A 1 223 ? 1.476 -19.083 -12.831 1.00 88.12 223 TYR A N 1
ATOM 1810 C CA . TYR A 1 223 ? 1.412 -18.287 -11.602 1.00 88.12 223 TYR A CA 1
ATOM 1811 C C . TYR A 1 223 ? -0.003 -18.066 -11.046 1.00 88.12 223 TYR A C 1
ATOM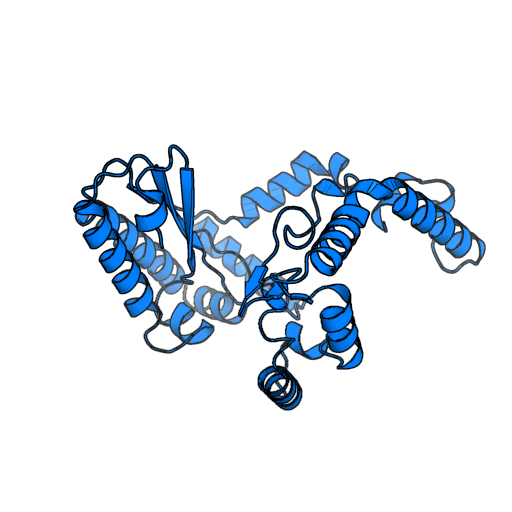 1813 O O . TYR A 1 223 ? -0.152 -17.364 -10.041 1.00 88.12 223 TYR A O 1
ATOM 1821 N N . ILE A 1 224 ? -1.025 -18.667 -11.661 1.00 91.69 224 ILE A N 1
ATOM 1822 C CA . ILE A 1 224 ? -2.372 -18.767 -11.096 1.00 91.69 224 ILE A CA 1
ATOM 1823 C C . ILE A 1 224 ? -2.723 -20.247 -10.993 1.00 91.69 224 ILE A C 1
ATOM 1825 O O . ILE A 1 224 ? -2.730 -20.951 -11.998 1.00 91.69 224 ILE A O 1
ATOM 1829 N N . VAL A 1 225 ? -2.953 -20.739 -9.774 1.00 93.19 225 VAL A N 1
ATOM 1830 C CA . VAL A 1 225 ? -3.151 -22.178 -9.530 1.00 93.19 225 VAL A CA 1
ATOM 1831 C C . VAL A 1 225 ? -4.373 -22.447 -8.652 1.00 93.19 225 VAL A C 1
ATOM 1833 O O . VAL A 1 225 ? -4.579 -21.723 -7.677 1.00 93.19 225 VAL A O 1
ATOM 1836 N N . PRO A 1 226 ? -5.172 -23.493 -8.924 1.00 94.12 226 PRO A N 1
ATOM 1837 C CA . PRO A 1 226 ? -6.306 -23.847 -8.076 1.00 94.12 226 PRO A CA 1
ATOM 1838 C C . PRO A 1 226 ? -5.886 -24.172 -6.643 1.00 94.12 226 PRO A C 1
ATOM 1840 O O . PRO A 1 226 ? -4.982 -24.969 -6.400 1.00 94.12 226 PRO A O 1
ATOM 1843 N N . THR A 1 227 ? -6.593 -23.613 -5.661 1.00 92.88 227 THR A N 1
ATOM 1844 C CA . THR A 1 227 ? -6.352 -23.915 -4.236 1.00 92.88 227 THR A CA 1
ATOM 1845 C C . THR A 1 227 ? -6.648 -25.375 -3.883 1.00 92.88 227 THR A C 1
ATOM 1847 O O . THR A 1 227 ? -6.117 -25.882 -2.891 1.00 92.88 227 THR A O 1
ATOM 1850 N N . SER A 1 228 ? -7.461 -26.050 -4.701 1.00 95.06 228 SER A N 1
ATOM 1851 C CA . SER A 1 228 ? -7.826 -27.462 -4.574 1.00 95.06 228 SER A CA 1
ATOM 1852 C C . SER A 1 228 ? -6.781 -28.439 -5.125 1.00 95.06 228 SER A C 1
ATOM 1854 O O . SER A 1 228 ? -6.883 -29.627 -4.836 1.00 95.06 228 SER A O 1
ATOM 1856 N N . ASP A 1 229 ? -5.792 -27.978 -5.900 1.00 95.25 229 ASP A N 1
ATOM 1857 C CA . ASP A 1 229 ? -4.779 -28.839 -6.525 1.00 95.25 229 ASP A CA 1
ATOM 1858 C C . ASP A 1 229 ? -3.440 -28.758 -5.771 1.00 95.25 229 ASP A C 1
ATOM 1860 O O . ASP A 1 229 ? -2.686 -27.791 -5.876 1.00 95.25 229 ASP A O 1
ATOM 1864 N N . GLU A 1 230 ? -3.126 -29.784 -4.977 1.00 95.06 230 GLU A N 1
ATOM 1865 C CA . GLU A 1 230 ? -1.873 -29.846 -4.210 1.00 95.06 230 GLU A CA 1
ATOM 1866 C C . GLU A 1 230 ? -0.614 -29.941 -5.084 1.00 95.06 230 GLU A C 1
ATOM 1868 O O . GLU A 1 230 ? 0.445 -29.450 -4.682 1.00 95.06 230 GLU A O 1
ATOM 1873 N N . GLY A 1 231 ? -0.700 -30.565 -6.262 1.00 95.69 231 GLY A N 1
ATOM 1874 C CA . GLY A 1 231 ? 0.438 -30.700 -7.171 1.00 95.69 231 GLY A CA 1
ATOM 1875 C C . GLY A 1 231 ? 0.842 -29.343 -7.734 1.00 95.69 231 GLY A C 1
ATOM 1876 O O . GLY A 1 231 ? 2.002 -28.931 -7.623 1.00 95.69 231 GLY A O 1
ATOM 1877 N N . GLU A 1 232 ? -0.143 -28.601 -8.233 1.00 94.25 232 GLU A N 1
ATOM 1878 C CA . GLU A 1 232 ? 0.066 -27.261 -8.776 1.00 94.25 232 GLU A CA 1
ATOM 1879 C C . GLU A 1 232 ? 0.468 -26.251 -7.697 1.00 94.25 232 GLU A C 1
ATOM 1881 O O . GLU A 1 232 ? 1.340 -25.415 -7.938 1.00 94.25 232 GLU A O 1
ATOM 1886 N N . LYS A 1 233 ? -0.054 -26.373 -6.468 1.00 91.88 233 LYS A N 1
ATOM 1887 C CA . LYS A 1 233 ? 0.416 -25.562 -5.332 1.00 91.88 233 LYS A CA 1
ATOM 1888 C C . LYS A 1 233 ? 1.895 -25.783 -5.029 1.00 91.88 233 LYS A C 1
ATOM 1890 O O . LYS A 1 233 ? 2.625 -24.813 -4.832 1.00 91.88 233 LYS A O 1
ATOM 1895 N N . ARG A 1 234 ? 2.371 -27.033 -5.020 1.00 91.38 234 ARG A N 1
ATOM 1896 C CA . ARG A 1 234 ? 3.801 -27.331 -4.809 1.00 91.38 234 ARG A CA 1
ATOM 1897 C C . ARG A 1 234 ? 4.668 -26.743 -5.918 1.00 91.38 234 ARG A C 1
ATOM 1899 O O . ARG A 1 234 ? 5.688 -26.130 -5.610 1.00 91.38 234 ARG A O 1
ATOM 1906 N N . ARG A 1 235 ? 4.252 -26.880 -7.183 1.00 90.75 235 ARG A N 1
ATOM 1907 C CA . ARG A 1 235 ? 4.934 -26.262 -8.333 1.00 90.75 235 ARG A CA 1
ATOM 1908 C C . ARG A 1 235 ? 4.991 -24.743 -8.188 1.00 90.75 235 ARG A C 1
ATOM 1910 O O . ARG A 1 235 ? 6.056 -24.155 -8.356 1.00 90.75 235 ARG A O 1
ATOM 1917 N N . PHE A 1 236 ? 3.867 -24.119 -7.848 1.00 88.56 236 PHE A N 1
ATOM 1918 C CA . PHE A 1 236 ? 3.777 -22.683 -7.616 1.00 88.56 236 PHE A CA 1
ATOM 1919 C C . PHE A 1 236 ? 4.748 -22.235 -6.518 1.00 88.56 236 PHE A C 1
ATOM 1921 O O . PHE A 1 236 ? 5.583 -21.371 -6.768 1.00 88.56 236 PHE A O 1
ATOM 1928 N N . PHE A 1 237 ? 4.730 -22.870 -5.341 1.00 85.56 237 PHE A N 1
ATOM 1929 C CA . PHE A 1 237 ? 5.655 -22.529 -4.255 1.00 85.56 237 PHE A CA 1
ATOM 1930 C C . PHE A 1 237 ? 7.123 -22.743 -4.631 1.00 85.56 237 PHE A C 1
ATOM 1932 O O . PHE A 1 237 ? 7.963 -21.923 -4.266 1.00 85.56 237 PHE A O 1
ATOM 1939 N N . TYR A 1 238 ? 7.437 -23.800 -5.384 1.00 85.88 238 TYR A N 1
ATOM 1940 C CA . TYR A 1 238 ? 8.787 -24.035 -5.892 1.00 85.88 238 TYR A CA 1
ATOM 1941 C C . TYR A 1 238 ? 9.261 -22.897 -6.806 1.00 85.88 238 TYR A C 1
ATOM 1943 O O . TYR A 1 238 ? 10.354 -22.371 -6.614 1.00 85.88 238 TYR A O 1
ATOM 1951 N N . ILE A 1 239 ? 8.429 -22.471 -7.762 1.00 81.69 239 ILE A N 1
ATOM 1952 C CA . ILE A 1 239 ? 8.766 -21.375 -8.684 1.00 81.69 239 ILE A CA 1
ATOM 1953 C C . ILE A 1 239 ? 8.953 -20.061 -7.921 1.00 81.69 239 ILE A C 1
ATOM 1955 O O . ILE A 1 239 ? 9.928 -19.351 -8.154 1.00 81.69 239 ILE A O 1
ATOM 1959 N N . MET A 1 240 ? 8.040 -19.756 -6.998 1.00 79.88 240 MET A N 1
ATOM 1960 C CA . MET A 1 240 ? 8.063 -18.530 -6.193 1.00 79.88 240 MET A CA 1
ATOM 1961 C C . MET A 1 240 ? 9.335 -18.444 -5.345 1.00 79.88 240 MET A C 1
ATOM 1963 O O . MET A 1 240 ? 10.018 -17.423 -5.324 1.00 79.88 240 MET A O 1
ATOM 1967 N N . ARG A 1 241 ? 9.730 -19.565 -4.735 1.00 76.38 241 ARG A N 1
ATOM 1968 C CA . ARG A 1 241 ? 10.980 -19.658 -3.982 1.00 76.38 241 ARG A CA 1
ATOM 1969 C C . ARG A 1 241 ? 12.228 -19.680 -4.852 1.00 76.38 241 ARG A C 1
ATOM 1971 O O . ARG A 1 241 ? 13.283 -19.268 -4.382 1.00 76.38 241 ARG A O 1
ATOM 1978 N N . GLY A 1 242 ? 12.135 -20.138 -6.100 1.00 75.00 242 GLY A N 1
ATOM 1979 C CA . GLY A 1 242 ? 13.289 -20.347 -6.971 1.00 75.00 242 GLY A CA 1
ATOM 1980 C C . GLY A 1 242 ? 14.155 -19.099 -7.152 1.00 75.00 242 GLY A C 1
ATOM 1981 O O . GLY A 1 242 ? 15.379 -19.208 -7.190 1.00 75.00 242 GLY A O 1
ATOM 1982 N N . HIS A 1 243 ? 13.552 -17.906 -7.173 1.00 70.25 243 HIS A N 1
ATOM 1983 C CA . HIS A 1 243 ? 14.316 -16.660 -7.249 1.00 70.25 243 HIS A CA 1
ATOM 1984 C C . HIS A 1 243 ? 15.245 -16.463 -6.037 1.00 70.25 243 HIS A C 1
ATOM 1986 O O . HIS A 1 243 ? 16.387 -16.024 -6.199 1.00 70.25 243 HIS A O 1
ATOM 1992 N N . HIS A 1 244 ? 14.780 -16.836 -4.844 1.00 71.75 244 HIS A N 1
ATOM 1993 C CA . HIS A 1 244 ? 15.519 -16.714 -3.590 1.00 71.75 244 HIS A CA 1
ATOM 1994 C C . HIS A 1 244 ? 16.434 -17.909 -3.336 1.00 71.75 244 HIS A C 1
ATOM 1996 O O . HIS A 1 244 ? 17.552 -17.724 -2.872 1.00 71.75 244 HIS A O 1
ATOM 2002 N N . ASP A 1 245 ? 16.002 -19.123 -3.668 1.00 77.44 245 ASP A N 1
ATOM 2003 C CA . ASP A 1 245 ? 16.772 -20.344 -3.424 1.00 77.44 245 ASP A CA 1
ATOM 2004 C C . ASP A 1 245 ? 17.940 -20.485 -4.421 1.00 77.44 245 ASP A C 1
ATOM 2006 O O . ASP A 1 245 ? 19.001 -21.005 -4.072 1.00 77.44 245 ASP A O 1
ATOM 2010 N N . TYR A 1 246 ? 17.791 -19.954 -5.643 1.00 80.19 246 TYR A N 1
ATOM 2011 C CA . TYR A 1 246 ? 18.792 -20.051 -6.713 1.00 80.19 246 TYR A CA 1
ATOM 2012 C C . TYR A 1 246 ? 19.386 -18.697 -7.131 1.00 80.19 246 TYR A C 1
ATOM 2014 O O . TYR A 1 246 ? 19.932 -18.571 -8.227 1.00 80.19 246 TYR A O 1
ATOM 2022 N N . TRP A 1 247 ? 19.355 -17.683 -6.259 1.00 76.50 247 TRP A N 1
ATOM 2023 C CA . TRP A 1 247 ? 19.851 -16.330 -6.564 1.00 76.50 247 TRP A CA 1
ATOM 2024 C C . TRP A 1 247 ? 21.290 -16.303 -7.109 1.00 76.50 247 TRP A C 1
ATOM 2026 O O . TRP A 1 247 ? 21.597 -15.502 -7.995 1.00 76.50 247 TRP A O 1
ATOM 2036 N N . ARG A 1 248 ? 22.160 -17.204 -6.627 1.00 81.50 248 ARG A N 1
ATOM 2037 C CA . ARG A 1 248 ? 23.546 -17.348 -7.105 1.00 81.50 248 ARG A CA 1
ATOM 2038 C C . ARG A 1 248 ? 23.621 -17.762 -8.570 1.00 81.50 248 ARG A C 1
ATOM 2040 O O . ARG A 1 248 ? 24.498 -17.282 -9.277 1.00 81.50 248 ARG A O 1
ATOM 2047 N N . ALA A 1 249 ? 22.707 -18.616 -9.032 1.00 83.69 249 ALA A N 1
ATOM 2048 C CA . ALA A 1 249 ? 22.652 -19.019 -10.435 1.00 83.69 249 ALA A CA 1
ATOM 2049 C C . ALA A 1 249 ? 22.279 -17.826 -11.323 1.00 83.69 249 ALA A C 1
ATOM 2051 O O . ALA A 1 249 ? 22.919 -17.594 -12.343 1.00 83.69 249 ALA A O 1
ATOM 2052 N N . SER A 1 250 ? 21.308 -17.015 -10.894 1.00 80.56 250 SER A N 1
ATOM 2053 C CA . SER A 1 250 ? 20.947 -15.787 -11.604 1.00 80.56 250 SER A CA 1
ATOM 2054 C C . SER A 1 250 ? 22.093 -14.766 -11.632 1.00 80.56 250 SER A C 1
ATOM 2056 O O . SER A 1 250 ? 22.310 -14.149 -12.668 1.00 80.56 250 SER A O 1
ATOM 2058 N N . LEU A 1 251 ? 22.855 -14.612 -10.538 1.00 82.88 251 LEU A N 1
ATOM 2059 C CA . LEU A 1 251 ? 24.049 -13.753 -10.531 1.00 82.88 251 LEU A CA 1
ATOM 2060 C C . LEU A 1 251 ? 25.131 -14.269 -11.469 1.00 82.88 251 LEU A C 1
ATOM 2062 O O . LEU A 1 251 ? 25.675 -13.500 -12.252 1.00 82.88 251 LEU A O 1
ATOM 2066 N N . ALA A 1 252 ? 25.430 -15.567 -11.411 1.00 87.75 252 ALA A N 1
ATOM 2067 C CA . ALA A 1 252 ? 26.422 -16.178 -12.285 1.00 87.75 252 ALA A CA 1
ATOM 2068 C C . ALA A 1 252 ? 26.044 -15.989 -13.760 1.00 87.75 252 ALA A C 1
ATOM 2070 O O . ALA A 1 252 ? 26.895 -15.615 -14.564 1.00 87.75 252 ALA A O 1
ATOM 2071 N N . TYR A 1 253 ? 24.763 -16.174 -14.094 1.00 89.38 253 TYR A N 1
ATOM 2072 C CA . TYR A 1 253 ? 24.243 -15.939 -15.437 1.00 89.38 253 TYR A CA 1
ATOM 2073 C C . TYR A 1 253 ? 24.408 -14.478 -15.873 1.00 89.38 253 TYR A C 1
ATOM 2075 O O . TYR A 1 253 ? 25.009 -14.225 -16.913 1.00 89.38 253 TYR A O 1
ATOM 2083 N N . VAL A 1 254 ? 23.934 -13.512 -15.078 1.00 88.88 254 VAL A N 1
ATOM 2084 C CA . VAL A 1 254 ? 24.043 -12.081 -15.416 1.00 88.88 254 VAL A CA 1
ATOM 2085 C C . VAL A 1 254 ? 25.503 -11.649 -15.522 1.00 88.88 254 VAL A C 1
ATOM 2087 O O . VAL A 1 254 ? 25.873 -10.963 -16.469 1.00 88.88 254 VAL A O 1
ATOM 2090 N N . SER A 1 255 ? 26.349 -12.090 -14.592 1.00 91.19 255 SER A N 1
ATOM 2091 C CA . SER A 1 255 ? 27.781 -11.794 -14.592 1.00 91.19 255 SER A CA 1
ATOM 2092 C C . SER A 1 255 ? 28.454 -12.31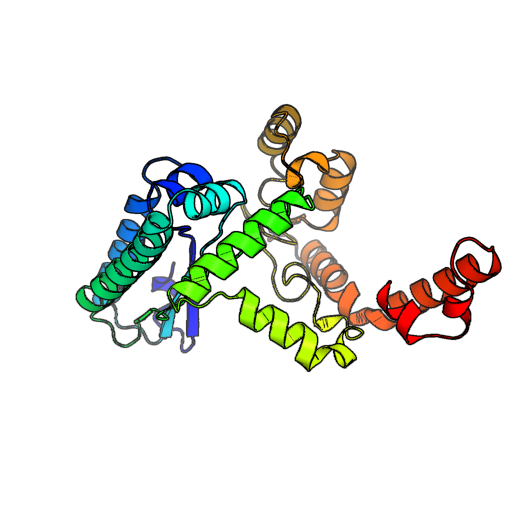4 -15.866 1.00 91.19 255 SER A C 1
ATOM 2094 O O . SER A 1 255 ? 29.152 -11.555 -16.537 1.00 91.19 255 SER A O 1
ATOM 2096 N N . ALA A 1 256 ? 28.177 -13.563 -16.260 1.00 94.31 256 ALA A N 1
ATOM 2097 C CA . ALA A 1 256 ? 28.684 -14.133 -17.506 1.00 94.31 256 ALA A CA 1
ATOM 2098 C C . ALA A 1 256 ? 28.176 -13.364 -18.736 1.00 94.31 256 ALA A C 1
ATOM 2100 O O . ALA A 1 256 ? 28.973 -12.983 -19.588 1.00 94.31 256 ALA A O 1
ATOM 2101 N N . MET A 1 257 ? 26.875 -13.062 -18.798 1.00 95.25 257 MET A N 1
ATOM 2102 C CA . MET A 1 257 ? 26.289 -12.299 -19.904 1.00 95.25 257 MET A CA 1
ATOM 2103 C C . MET A 1 257 ? 26.900 -10.900 -20.029 1.00 95.25 257 MET A C 1
ATOM 2105 O O . MET A 1 257 ? 27.241 -10.491 -21.131 1.00 95.25 257 MET A O 1
ATOM 2109 N N . MET A 1 258 ? 27.094 -10.174 -18.926 1.00 94.00 258 MET A N 1
ATOM 2110 C CA . MET A 1 258 ? 27.705 -8.840 -18.950 1.00 94.00 258 MET A CA 1
ATOM 2111 C C . MET A 1 258 ? 29.162 -8.872 -19.423 1.00 94.00 258 MET A C 1
ATOM 2113 O O . MET A 1 258 ? 29.584 -7.970 -20.146 1.00 94.00 258 MET A O 1
ATOM 2117 N N . ILE A 1 259 ? 29.919 -9.912 -19.058 1.00 95.25 259 ILE A N 1
ATOM 2118 C CA . ILE A 1 259 ? 31.285 -10.118 -19.561 1.00 95.25 259 ILE A CA 1
ATOM 2119 C C . ILE A 1 259 ? 31.265 -10.355 -21.074 1.00 95.25 259 ILE A C 1
ATOM 2121 O O . ILE A 1 259 ? 32.030 -9.724 -21.799 1.00 95.25 259 ILE A O 1
ATOM 2125 N N . GLU A 1 260 ? 30.381 -11.223 -21.565 1.00 96.56 260 GLU A N 1
ATOM 2126 C CA . GLU A 1 260 ? 30.275 -11.507 -23.000 1.00 96.56 260 GLU A CA 1
ATOM 2127 C C . GLU A 1 260 ? 29.821 -10.277 -23.799 1.00 96.56 260 GLU A C 1
ATOM 2129 O O . GLU A 1 260 ? 30.412 -9.954 -24.829 1.00 96.56 260 GLU A O 1
ATOM 2134 N N . LEU A 1 261 ? 28.837 -9.525 -23.295 1.00 95.81 261 LEU A N 1
ATOM 2135 C CA . LEU A 1 261 ? 28.391 -8.267 -23.903 1.00 95.81 261 LEU A CA 1
ATOM 2136 C C . LEU A 1 261 ? 29.516 -7.223 -23.948 1.00 95.81 261 LEU A C 1
ATOM 2138 O O . LEU A 1 261 ? 29.639 -6.502 -24.938 1.00 95.81 261 LEU A O 1
ATOM 2142 N N . SER A 1 262 ? 30.338 -7.143 -22.896 1.00 96.19 262 SER A N 1
ATOM 2143 C CA . SER A 1 262 ? 31.496 -6.244 -22.835 1.00 96.19 262 SER A CA 1
ATOM 2144 C C . SER A 1 262 ? 32.531 -6.611 -23.896 1.00 96.19 262 SER A C 1
ATOM 2146 O O . SER A 1 262 ? 32.913 -5.774 -24.711 1.00 96.19 262 SER A O 1
ATOM 2148 N N . ARG A 1 263 ? 32.900 -7.894 -23.977 1.00 95.94 263 ARG A N 1
ATOM 2149 C CA . ARG A 1 263 ? 33.854 -8.409 -24.972 1.00 95.94 263 ARG A CA 1
ATOM 2150 C C . ARG A 1 263 ? 33.367 -8.251 -26.408 1.00 95.94 263 ARG A C 1
ATOM 2152 O O . ARG A 1 263 ? 34.172 -8.041 -27.310 1.00 95.94 263 ARG A O 1
ATOM 2159 N N . ALA A 1 264 ? 32.056 -8.329 -26.621 1.00 97.06 264 ALA A N 1
ATOM 2160 C CA . ALA A 1 264 ? 31.422 -8.063 -27.907 1.00 97.06 264 ALA A CA 1
ATOM 2161 C C . ALA A 1 264 ? 31.315 -6.559 -28.243 1.00 97.06 264 ALA A C 1
ATOM 2163 O O . ALA A 1 264 ? 30.824 -6.213 -29.317 1.00 97.06 264 ALA A O 1
ATOM 2164 N N . GLY A 1 265 ? 31.736 -5.661 -27.343 1.00 94.56 265 GLY A N 1
ATOM 2165 C CA . GLY A 1 265 ? 31.661 -4.209 -27.520 1.00 94.56 265 GLY A CA 1
ATOM 2166 C C . GLY A 1 265 ? 30.244 -3.635 -27.421 1.00 94.56 265 GLY A C 1
ATOM 2167 O O . GLY A 1 265 ? 30.000 -2.527 -27.894 1.00 94.56 265 GLY A O 1
ATOM 2168 N N . GLN A 1 266 ? 29.296 -4.381 -26.843 1.00 94.38 266 GLN A N 1
ATOM 2169 C CA . GLN A 1 266 ? 27.899 -3.954 -26.691 1.00 94.38 266 GLN A CA 1
ATOM 2170 C C . GLN A 1 266 ? 27.651 -3.157 -25.402 1.00 94.38 266 GLN A C 1
ATOM 2172 O O . GLN A 1 266 ? 26.676 -2.411 -25.321 1.00 94.38 266 GLN A O 1
ATOM 2177 N N . VAL A 1 267 ? 28.530 -3.289 -24.404 1.00 93.38 267 VAL A N 1
ATOM 2178 C CA . VAL A 1 267 ? 28.527 -2.501 -23.160 1.00 93.38 267 VAL A CA 1
ATOM 2179 C C . VAL A 1 267 ? 29.950 -2.053 -22.805 1.00 93.38 267 VAL A C 1
ATOM 2181 O O . VAL A 1 267 ? 30.911 -2.438 -23.463 1.00 93.38 267 VAL A O 1
ATOM 2184 N N . LEU A 1 268 ? 30.095 -1.208 -21.779 1.00 93.44 268 LEU A N 1
ATOM 2185 C CA . LEU A 1 268 ? 31.388 -0.657 -21.358 1.00 93.44 268 LEU A CA 1
ATOM 2186 C C . LEU A 1 268 ? 32.339 -1.726 -20.791 1.00 93.44 268 LEU A C 1
ATOM 2188 O O . LEU A 1 268 ? 31.946 -2.533 -19.951 1.00 93.44 268 LEU A O 1
ATOM 2192 N N . ASN A 1 269 ? 33.629 -1.616 -21.120 1.00 95.12 269 ASN A N 1
ATOM 2193 C CA . ASN A 1 269 ? 34.672 -2.554 -20.678 1.00 95.12 269 ASN A CA 1
ATOM 2194 C C . ASN A 1 269 ? 34.855 -2.643 -19.152 1.00 95.12 269 ASN A C 1
ATOM 2196 O O . ASN A 1 269 ? 35.436 -3.602 -18.647 1.00 95.12 269 ASN A O 1
ATOM 2200 N N . CYS A 1 270 ? 34.366 -1.658 -18.387 1.00 92.75 270 CYS A N 1
ATOM 2201 C CA . CYS A 1 270 ? 34.438 -1.691 -16.924 1.00 92.75 270 CYS A CA 1
ATOM 2202 C C . CYS A 1 270 ? 33.665 -2.872 -16.318 1.00 92.75 270 CYS A C 1
ATOM 2204 O O . CYS A 1 270 ? 33.987 -3.306 -15.211 1.00 92.75 270 CYS A O 1
ATOM 2206 N N . TYR A 1 271 ? 32.691 -3.430 -17.044 1.00 91.88 271 TYR A N 1
ATOM 2207 C CA . TYR A 1 271 ? 31.955 -4.603 -16.598 1.00 91.88 271 TYR A CA 1
ATOM 2208 C C . TYR A 1 271 ? 32.800 -5.875 -16.580 1.00 91.88 271 TYR A C 1
ATOM 2210 O O . TYR A 1 271 ? 32.418 -6.798 -15.879 1.00 91.88 271 TYR A O 1
ATOM 2218 N N . GLU A 1 272 ? 33.949 -5.963 -17.254 1.00 91.88 272 GLU A N 1
ATOM 2219 C CA . GLU A 1 272 ? 34.817 -7.151 -17.157 1.00 91.88 272 GLU A CA 1
ATOM 2220 C C . GLU A 1 272 ? 35.527 -7.246 -15.804 1.00 91.88 272 GLU A C 1
ATOM 2222 O O . GLU A 1 272 ? 35.618 -8.324 -15.212 1.00 91.88 272 GLU A O 1
ATOM 2227 N N . SER A 1 273 ? 35.980 -6.113 -15.271 1.00 90.69 273 SER A N 1
ATOM 2228 C CA . SER A 1 273 ? 36.791 -6.058 -14.052 1.00 90.69 273 SER A CA 1
ATOM 2229 C C . SER A 1 273 ? 36.000 -5.725 -12.787 1.00 90.69 273 SER A C 1
ATOM 2231 O O . SER A 1 273 ? 36.503 -5.964 -11.692 1.00 90.69 273 SER A O 1
ATOM 2233 N N . ASN A 1 274 ? 34.769 -5.216 -12.906 1.00 88.94 274 ASN A N 1
ATOM 2234 C CA . ASN A 1 274 ? 33.964 -4.802 -11.759 1.00 88.94 274 ASN A CA 1
ATOM 2235 C C . ASN A 1 274 ? 32.754 -5.725 -11.536 1.00 88.94 274 ASN A C 1
ATOM 2237 O O . ASN A 1 274 ? 31.708 -5.582 -12.170 1.00 88.94 274 ASN A O 1
ATOM 2241 N N . GLU A 1 275 ? 32.903 -6.677 -10.613 1.00 85.62 275 GLU A N 1
ATOM 2242 C CA . GLU A 1 275 ? 31.844 -7.625 -10.248 1.00 85.62 275 GLU A CA 1
ATOM 2243 C C . GLU A 1 275 ? 30.629 -6.950 -9.611 1.00 85.62 275 GLU A C 1
ATOM 2245 O O . GLU A 1 275 ? 29.496 -7.302 -9.933 1.00 85.62 275 GLU A O 1
ATOM 2250 N N . GLU A 1 276 ? 30.847 -5.953 -8.755 1.00 81.81 276 GLU A N 1
ATOM 2251 C CA . GLU A 1 276 ? 29.764 -5.232 -8.086 1.00 81.81 276 GLU A CA 1
ATOM 2252 C C . GLU A 1 276 ? 28.854 -4.554 -9.111 1.00 81.81 276 GLU A C 1
ATOM 2254 O O . GLU A 1 276 ? 27.638 -4.726 -9.061 1.00 81.81 276 GLU A O 1
ATOM 2259 N N . LEU A 1 277 ? 29.441 -3.881 -10.108 1.00 81.19 277 LEU A N 1
ATOM 2260 C CA . LEU A 1 277 ? 28.701 -3.253 -11.201 1.00 81.19 277 LEU A CA 1
ATOM 2261 C C . LEU A 1 277 ? 27.921 -4.264 -12.044 1.00 81.19 277 LEU A C 1
ATOM 2263 O O . LEU A 1 277 ? 26.818 -3.942 -12.481 1.00 81.19 277 LEU A O 1
ATOM 2267 N N . ARG A 1 278 ? 28.452 -5.473 -12.276 1.00 86.44 278 ARG A N 1
ATOM 2268 C CA . ARG A 1 278 ? 27.707 -6.537 -12.976 1.00 86.44 278 ARG A CA 1
ATOM 2269 C C . ARG A 1 278 ? 26.523 -7.023 -12.148 1.00 86.44 278 ARG A C 1
ATOM 2271 O O . ARG A 1 278 ? 25.429 -7.191 -12.681 1.00 86.44 278 ARG A O 1
ATOM 2278 N N . ASN A 1 279 ? 26.734 -7.220 -10.851 1.00 78.69 279 ASN A N 1
ATOM 2279 C CA . ASN A 1 279 ? 25.720 -7.746 -9.942 1.00 78.69 279 ASN A CA 1
ATOM 2280 C C . ASN A 1 279 ? 24.530 -6.789 -9.757 1.00 78.69 279 ASN A C 1
ATOM 2282 O O . ASN A 1 279 ? 23.455 -7.250 -9.384 1.00 78.69 279 ASN A O 1
ATOM 2286 N N . LEU A 1 280 ? 24.675 -5.497 -10.084 1.00 74.56 280 LEU A N 1
ATOM 2287 C CA . LEU A 1 280 ? 23.557 -4.543 -10.133 1.00 74.56 280 LEU A CA 1
ATOM 2288 C C . LEU A 1 280 ? 22.509 -4.863 -11.217 1.00 74.56 280 LEU A C 1
ATOM 2290 O O . LEU A 1 280 ? 21.371 -4.416 -11.099 1.00 74.56 280 LEU A O 1
ATOM 2294 N N . PHE A 1 281 ? 22.870 -5.605 -12.270 1.00 74.38 281 PHE A N 1
ATOM 2295 C CA . PHE A 1 281 ? 21.955 -5.973 -13.366 1.00 74.38 281 PHE A CA 1
ATOM 2296 C C . PHE A 1 281 ? 21.220 -7.286 -13.126 1.00 74.38 281 PHE A C 1
ATOM 2298 O O . PHE A 1 281 ? 20.442 -7.726 -13.975 1.00 74.38 281 PHE A O 1
ATOM 2305 N N . ALA A 1 282 ? 21.518 -7.940 -12.009 1.00 66.69 282 ALA A N 1
ATOM 2306 C CA . ALA A 1 282 ? 20.973 -9.230 -11.679 1.00 66.69 282 ALA A CA 1
ATOM 2307 C C . ALA A 1 282 ? 19.653 -9.052 -10.931 1.00 66.69 282 ALA A C 1
ATOM 2309 O O . ALA A 1 282 ? 19.659 -8.484 -9.822 1.00 66.69 282 ALA A O 1
#

Foldseek 3Di:
DVVVCQVPQEEAEAEQEAAFPCVFRCVVDNHPCNPVSLVVVLVVQLVCLVGRGSYQYEYAYAHEGELVNLVVCLVPVVVVVRRVVRVVVSQVVSVVSHPDPSYYYDPPRSAYDYDPDFDDDVVSVVSVVSSVVSCVVVVHDHPVVVVVVVCVVCVVVLLPPVVPDDCLLPPDWDDEPQKIASDPLLHCLVPPVVLVCLQPVPDPTPSSVPPDVVVSVVRCVQGIGGNPDPVSVVSNNCRSCCCVVVVVVVLVVQLVVQCVCCVVVNDPVVSNVDSSVSSSVD

pLDDT: mean 85.97, std 10.91, range [53.53, 98.31]

Organism: NCBI:txid412755